Protein AF-A0A117RBG6-F1 (afdb_monomer_lite)

Secondary structure (DSSP, 8-state):
--HHHHHHHHHHHHHHHIIIIIHHHHHHHHHHHHHHHHHHH---B---TT--TT------HHHHHHHHHHHHHHHHHHHHHHHHH--S--GGGT-S--TT---TT----GGGHHHHHHHHHS---EEEETTEEEEHHHHHHHHHHHHHHHHHHHHHHHHHHHHT--S---BPPPPPP-------TTTHHHHHHHHHHHHHHHHHHT-----------------------------

Organism: NCBI:txid285568

Radius of gyration: 40.67 Å; chains: 1; bounding box: 58×67×131 Å

pLDDT: mean 77.17, std 16.49, range [37.75, 98.06]

Sequence (235 aa):
MREHRLGSLSASDEFHTIHILIIPAHIVALLAAHLILVFRHRHTQYPGPGRTERNVVGIPLKARAVKSAGLCCLVTGALLALAAAAHINPVWLYGPYHPGQVSAGSQPDWYMGVADGLLRVMPGREITLWGHTLALDNLIPLTAGVGLFLALGVCPFIEAWVTDDDRDHRLLDPAPEPSIRGERPDHQADRAGVQGDRQRTQKLIRRPRTAGPAFRQRPRSLGRVRRSGIGRQAR

Structure (mmCIF, N/CA/C/O backbone):
data_AF-A0A117RBG6-F1
#
_entry.id   AF-A0A117RBG6-F1
#
loop_
_atom_site.group_PDB
_atom_site.id
_atom_site.type_symbol
_atom_site.label_atom_id
_atom_site.label_alt_id
_atom_site.label_comp_id
_atom_site.label_asym_id
_atom_site.label_entity_id
_atom_site.label_seq_id
_atom_site.pdbx_PDB_ins_code
_atom_site.Cartn_x
_atom_site.Cartn_y
_atom_site.Cartn_z
_atom_site.occupancy
_atom_site.B_iso_or_equiv
_atom_site.auth_seq_id
_atom_site.auth_comp_id
_atom_site.auth_asym_id
_atom_site.auth_atom_id
_atom_site.pdbx_PDB_model_num
ATOM 1 N N . MET A 1 1 ? 12.372 16.313 -37.738 1.00 54.62 1 MET A N 1
ATOM 2 C CA . MET A 1 1 ? 13.113 16.262 -36.450 1.00 54.62 1 MET A CA 1
ATOM 3 C C . MET A 1 1 ? 12.471 17.065 -35.299 1.00 54.62 1 MET A C 1
ATOM 5 O O . MET A 1 1 ? 12.849 16.820 -34.162 1.00 54.62 1 MET A O 1
ATOM 9 N N . ARG A 1 2 ? 11.524 17.999 -35.536 1.00 55.53 2 ARG A N 1
ATOM 10 C CA . ARG A 1 2 ? 10.807 18.739 -34.466 1.00 55.53 2 ARG A CA 1
ATOM 11 C C . ARG A 1 2 ? 9.589 17.990 -33.899 1.00 55.53 2 ARG A C 1
ATOM 13 O O . ARG A 1 2 ? 9.453 17.935 -32.686 1.00 55.53 2 ARG A O 1
ATOM 20 N N . GLU A 1 3 ? 8.804 17.327 -34.748 1.00 54.88 3 GLU A N 1
ATOM 21 C CA . GLU A 1 3 ? 7.631 16.508 -34.366 1.00 54.88 3 GLU A CA 1
ATOM 22 C C . GLU A 1 3 ? 7.956 15.454 -33.287 1.00 54.88 3 GLU A C 1
ATOM 24 O O . GLU A 1 3 ? 7.290 15.356 -32.263 1.00 54.88 3 GLU A O 1
ATOM 29 N N . HIS A 1 4 ? 9.065 14.727 -33.463 1.00 56.84 4 HIS A N 1
ATOM 30 C CA . HIS A 1 4 ? 9.503 13.669 -32.544 1.00 56.84 4 HIS A CA 1
ATOM 31 C C . HIS A 1 4 ? 9.892 14.188 -31.148 1.00 56.84 4 HIS A C 1
ATOM 33 O O . HIS A 1 4 ? 9.857 13.437 -30.178 1.00 56.84 4 HIS A O 1
ATOM 39 N N . ARG A 1 5 ? 10.273 15.471 -31.050 1.00 58.59 5 ARG A N 1
ATOM 40 C CA . ARG A 1 5 ? 10.622 16.141 -29.790 1.00 58.59 5 ARG A CA 1
ATOM 41 C C . ARG A 1 5 ? 9.377 16.700 -29.091 1.00 58.59 5 ARG A C 1
ATOM 43 O O . ARG A 1 5 ? 9.355 16.767 -27.873 1.00 58.59 5 ARG A O 1
ATOM 50 N N . LEU A 1 6 ? 8.344 17.073 -29.849 1.00 58.09 6 LEU A N 1
ATOM 51 C CA . LEU A 1 6 ? 7.057 17.523 -29.307 1.00 58.09 6 LEU A CA 1
ATOM 52 C C . LEU A 1 6 ? 6.271 16.353 -28.693 1.00 58.09 6 LEU A C 1
ATOM 54 O O . LEU A 1 6 ? 5.740 16.491 -27.596 1.00 58.09 6 LEU A O 1
ATOM 58 N N . GLY A 1 7 ? 6.286 15.180 -29.337 1.00 61.03 7 GLY A N 1
ATOM 59 C CA . GLY A 1 7 ? 5.653 13.970 -28.795 1.00 61.03 7 GLY A CA 1
ATOM 60 C C . GLY A 1 7 ? 6.291 13.464 -27.493 1.00 61.03 7 GLY A C 1
ATOM 61 O O . GLY A 1 7 ? 5.578 13.059 -26.580 1.00 61.03 7 GLY A O 1
ATOM 62 N N . SER A 1 8 ? 7.623 13.536 -27.361 1.00 60.53 8 SER A N 1
ATOM 63 C CA . SER A 1 8 ? 8.306 13.122 -26.124 1.00 60.53 8 SER A CA 1
ATOM 64 C C . SER A 1 8 ? 8.048 14.061 -24.944 1.00 60.53 8 SER A C 1
ATOM 66 O O . SER A 1 8 ? 8.038 13.604 -23.807 1.00 60.53 8 SER A O 1
ATOM 68 N N . LEU A 1 9 ? 7.856 15.358 -25.210 1.00 61.78 9 LEU A N 1
ATOM 69 C CA . LEU A 1 9 ? 7.560 16.351 -24.175 1.00 61.78 9 LEU A CA 1
ATOM 70 C C . LEU A 1 9 ? 6.117 16.204 -23.665 1.00 61.78 9 LEU A C 1
ATOM 72 O O . LEU A 1 9 ? 5.909 16.192 -22.457 1.00 61.78 9 LEU A O 1
ATOM 76 N N . SER A 1 10 ? 5.147 15.960 -24.561 1.00 69.50 10 SER A N 1
ATOM 77 C CA . SER A 1 10 ? 3.752 15.679 -24.165 1.00 69.50 10 SER A CA 1
ATOM 78 C C . SER A 1 10 ? 3.661 14.478 -23.227 1.00 69.50 10 SER A C 1
ATOM 80 O O . SER A 1 10 ? 3.037 14.563 -22.176 1.00 69.50 10 SER A O 1
ATOM 82 N N . ALA A 1 11 ? 4.358 13.382 -23.550 1.00 70.69 11 ALA A N 1
ATOM 83 C CA . ALA A 1 11 ? 4.325 12.176 -22.730 1.00 70.69 11 ALA A CA 1
ATOM 84 C C . ALA A 1 11 ? 4.862 12.423 -21.307 1.00 70.69 11 ALA A C 1
ATOM 86 O O . ALA A 1 11 ? 4.231 12.019 -20.332 1.00 70.69 11 ALA A O 1
ATOM 87 N N . SER A 1 12 ? 6.000 13.112 -21.151 1.00 72.62 12 SER A N 1
ATOM 88 C CA . SER A 1 12 ? 6.537 13.423 -19.817 1.00 72.62 12 SER A CA 1
ATOM 89 C C . SER A 1 12 ? 5.636 14.363 -19.018 1.00 72.62 12 SER A C 1
ATOM 91 O O . SER A 1 12 ? 5.515 14.200 -17.800 1.00 72.62 12 SER A O 1
ATOM 93 N N . ASP A 1 13 ? 4.998 15.317 -19.691 1.00 82.12 13 ASP A N 1
ATOM 94 C CA . ASP A 1 13 ? 4.116 16.306 -19.068 1.00 82.12 13 ASP A CA 1
ATOM 95 C C . ASP A 1 13 ? 2.787 15.669 -18.629 1.00 82.12 13 ASP A C 1
ATOM 97 O O . ASP A 1 13 ? 2.257 15.978 -17.555 1.00 82.12 13 ASP A O 1
ATOM 101 N N . GLU A 1 14 ? 2.287 14.701 -19.400 1.00 85.00 14 GLU A N 1
ATOM 102 C CA . GLU A 1 14 ? 1.142 13.865 -19.040 1.00 85.00 14 GLU A CA 1
ATOM 103 C C . GLU A 1 14 ? 1.435 13.040 -17.782 1.00 85.00 14 GLU A C 1
ATOM 105 O O . GLU A 1 14 ? 0.650 13.075 -16.832 1.00 85.00 14 GLU A O 1
ATOM 110 N N . PHE A 1 15 ? 2.589 12.364 -17.714 1.00 87.31 15 PHE A N 1
ATOM 111 C CA . PHE A 1 15 ? 2.984 11.607 -16.519 1.00 87.31 15 PHE A CA 1
ATOM 112 C C . PHE A 1 15 ? 3.127 12.497 -15.283 1.00 87.31 15 PHE A C 1
ATOM 114 O O . PHE A 1 15 ? 2.656 12.119 -14.209 1.00 87.31 15 PHE A O 1
ATOM 121 N N . HIS A 1 16 ? 3.722 13.686 -15.418 1.00 89.38 16 HIS A N 1
ATOM 122 C CA . HIS A 1 16 ? 3.817 14.641 -14.311 1.00 89.38 16 HIS A CA 1
ATOM 123 C C . HIS A 1 16 ? 2.436 15.080 -13.829 1.00 89.38 16 HIS A C 1
ATOM 125 O O . HIS A 1 16 ? 2.172 15.079 -12.626 1.00 89.38 16 HIS A O 1
ATOM 131 N N . THR A 1 17 ? 1.532 15.401 -14.756 1.00 92.31 17 THR A N 1
ATOM 132 C CA . THR A 1 17 ? 0.160 15.803 -14.426 1.00 92.31 17 THR A CA 1
ATOM 133 C C . THR A 1 17 ? -0.583 14.675 -13.712 1.00 92.31 17 THR A C 1
ATOM 135 O O . THR A 1 17 ? -1.192 14.884 -12.660 1.00 92.31 17 THR A O 1
ATOM 138 N N . ILE A 1 18 ? -0.494 13.456 -14.242 1.00 95.19 18 ILE A N 1
ATOM 139 C CA . ILE A 1 18 ? -1.143 12.285 -13.656 1.00 95.19 18 ILE A CA 1
ATOM 140 C C . ILE A 1 18 ? -0.578 11.989 -12.261 1.00 95.19 18 ILE A C 1
ATOM 142 O O . ILE A 1 18 ? -1.350 11.765 -11.333 1.00 95.19 18 ILE A O 1
ATOM 146 N N . HIS A 1 19 ? 0.743 12.018 -12.079 1.00 90.75 19 HIS A N 1
ATOM 147 C CA . HIS A 1 19 ? 1.385 11.624 -10.825 1.00 90.75 19 HIS A CA 1
ATOM 148 C C . HIS A 1 19 ? 1.315 12.684 -9.721 1.00 90.75 19 HIS A C 1
ATOM 150 O O . HIS A 1 19 ? 1.238 12.325 -8.552 1.00 90.75 19 HIS A O 1
ATOM 156 N N . ILE A 1 20 ? 1.343 13.975 -10.058 1.00 94.19 20 ILE A N 1
ATOM 157 C CA . ILE A 1 20 ? 1.320 15.058 -9.062 1.00 94.19 20 ILE A CA 1
ATOM 158 C C . ILE A 1 20 ? -0.116 15.459 -8.721 1.00 94.19 20 ILE A C 1
ATOM 160 O O . ILE A 1 20 ? -0.420 15.732 -7.560 1.00 94.19 20 ILE A O 1
ATOM 164 N N . LEU A 1 21 ? -1.005 15.500 -9.719 1.00 93.88 21 LEU A N 1
ATOM 165 C CA . LEU A 1 21 ? -2.364 16.003 -9.538 1.00 93.88 21 LEU A CA 1
ATOM 166 C C . LEU A 1 21 ? -3.380 14.867 -9.451 1.00 93.88 21 LEU A C 1
ATOM 168 O O . LEU A 1 21 ? -4.067 14.736 -8.441 1.00 93.88 21 LEU A O 1
ATOM 172 N N . ILE A 1 22 ? -3.482 14.044 -10.495 1.00 95.62 22 ILE A N 1
ATOM 173 C CA . ILE A 1 22 ? -4.614 13.122 -10.644 1.00 95.62 22 ILE A CA 1
ATOM 174 C C . ILE A 1 22 ? -4.548 11.985 -9.622 1.00 95.62 22 ILE A C 1
ATOM 176 O O . ILE A 1 22 ? -5.481 11.825 -8.835 1.00 95.62 22 ILE A O 1
ATOM 180 N N . ILE A 1 23 ? -3.461 11.212 -9.595 1.00 95.12 23 ILE A N 1
ATOM 181 C CA . ILE A 1 23 ? -3.302 10.063 -8.695 1.00 95.12 23 ILE A CA 1
ATOM 182 C C . ILE A 1 23 ? -3.387 10.506 -7.224 1.00 95.12 23 ILE A C 1
ATOM 184 O O . ILE A 1 23 ? -4.200 9.933 -6.493 1.00 95.12 23 ILE A O 1
ATOM 188 N N . PRO A 1 24 ? -2.659 11.545 -6.763 1.00 96.06 24 PRO A N 1
ATOM 189 C CA . PRO A 1 24 ? -2.739 11.973 -5.369 1.00 96.06 24 PRO A CA 1
ATOM 190 C C . PRO A 1 24 ? -4.124 12.498 -4.993 1.00 96.06 24 PRO A C 1
ATOM 192 O O . PRO A 1 24 ? -4.610 12.182 -3.908 1.00 96.06 24 PRO A O 1
ATOM 195 N N . ALA A 1 25 ? -4.805 13.225 -5.888 1.00 96.25 25 ALA A N 1
ATOM 196 C CA . ALA A 1 25 ? -6.172 13.675 -5.635 1.00 96.25 25 ALA A CA 1
ATOM 197 C C . ALA A 1 25 ? -7.140 12.496 -5.445 1.00 96.25 25 ALA A C 1
ATOM 199 O O . ALA A 1 25 ? -7.953 12.516 -4.519 1.00 96.25 25 ALA A O 1
ATOM 200 N N . HIS A 1 26 ? -7.022 11.441 -6.258 1.00 97.44 26 HIS A N 1
ATOM 201 C CA . HIS A 1 26 ? -7.839 10.234 -6.105 1.00 97.44 26 HIS A CA 1
ATOM 202 C C . HIS A 1 26 ? -7.535 9.502 -4.795 1.00 97.44 26 HIS A C 1
ATOM 204 O O . HIS A 1 26 ? -8.463 9.088 -4.102 1.00 97.44 26 HIS A O 1
ATOM 210 N N . ILE A 1 27 ? -6.259 9.388 -4.412 1.00 97.12 27 ILE A N 1
ATOM 211 C CA . ILE A 1 27 ? -5.865 8.779 -3.134 1.00 97.12 27 ILE A CA 1
ATOM 212 C C . ILE A 1 27 ? -6.464 9.560 -1.962 1.00 97.12 27 ILE A C 1
ATOM 214 O O . ILE A 1 27 ? -7.032 8.951 -1.059 1.00 97.12 27 ILE A O 1
ATOM 218 N N . VAL A 1 28 ? -6.398 10.895 -1.977 1.00 97.56 28 VAL A N 1
ATOM 219 C CA . VAL A 1 28 ? -6.989 11.737 -0.922 1.00 97.56 28 VAL A CA 1
ATOM 220 C C . VAL A 1 28 ? -8.512 11.593 -0.881 1.00 97.56 28 VAL A C 1
ATOM 222 O O . VAL A 1 28 ? -9.077 11.468 0.206 1.00 97.56 28 VAL A O 1
ATOM 225 N N . ALA A 1 29 ? -9.183 11.557 -2.036 1.00 96.62 29 ALA A N 1
ATOM 226 C CA . ALA A 1 29 ? -10.631 11.365 -2.113 1.00 96.62 29 ALA A CA 1
ATOM 227 C C . ALA A 1 29 ? -11.060 9.998 -1.549 1.00 96.62 29 ALA A C 1
ATOM 229 O O . ALA A 1 29 ? -11.969 9.924 -0.717 1.00 96.62 29 ALA A O 1
ATOM 230 N N . LEU A 1 30 ? -10.369 8.924 -1.941 1.00 97.19 30 LEU A N 1
ATOM 231 C CA . LEU A 1 30 ? -10.612 7.575 -1.427 1.00 97.19 30 LEU A CA 1
ATOM 232 C C . LEU A 1 30 ? -10.279 7.466 0.063 1.00 97.19 30 LEU A C 1
ATOM 234 O O . LEU A 1 30 ? -11.029 6.841 0.809 1.00 97.19 30 LEU A O 1
ATOM 238 N N . LEU A 1 31 ? -9.206 8.114 0.525 1.00 96.81 31 LEU A N 1
ATOM 239 C CA . LEU A 1 31 ? -8.847 8.165 1.940 1.00 96.81 31 LEU A CA 1
ATOM 240 C C . LEU A 1 31 ? -9.925 8.883 2.760 1.00 96.81 31 LEU A C 1
ATOM 242 O O . LEU A 1 31 ? -10.306 8.398 3.822 1.00 96.81 31 LEU A O 1
ATOM 246 N N . ALA A 1 32 ? -10.458 10.002 2.268 1.00 96.62 32 ALA A N 1
ATOM 247 C CA . ALA A 1 32 ? -11.556 10.708 2.921 1.00 96.62 32 ALA A CA 1
ATOM 248 C C . ALA A 1 32 ? -12.818 9.834 3.000 1.00 96.62 32 ALA A C 1
ATOM 250 O O . ALA A 1 32 ? -13.395 9.690 4.080 1.00 96.62 32 ALA A O 1
ATOM 251 N N . ALA A 1 33 ? -13.207 9.193 1.892 1.00 96.50 33 ALA A N 1
ATOM 252 C CA . ALA A 1 33 ? -14.331 8.257 1.861 1.00 96.50 33 ALA A CA 1
ATOM 253 C C . ALA A 1 33 ? -14.129 7.087 2.843 1.00 96.50 33 ALA A C 1
ATOM 255 O O . ALA A 1 33 ? -15.033 6.750 3.610 1.00 96.50 33 ALA A O 1
ATOM 256 N N . HIS A 1 34 ? -12.922 6.520 2.885 1.00 94.25 34 HIS A N 1
ATOM 257 C CA . HIS A 1 34 ? -12.552 5.459 3.815 1.00 94.25 34 HIS A CA 1
ATOM 258 C C . HIS A 1 34 ? -12.644 5.913 5.279 1.00 94.25 34 HIS A C 1
ATOM 260 O O . HIS A 1 34 ? -13.225 5.213 6.107 1.00 94.25 34 HIS A O 1
ATOM 266 N N . LEU A 1 35 ? -12.136 7.103 5.616 1.00 93.31 35 LEU A N 1
ATOM 267 C CA . LEU A 1 35 ? -12.224 7.645 6.974 1.00 93.31 35 LEU A CA 1
ATOM 268 C C . LEU A 1 35 ? -13.680 7.871 7.396 1.00 93.31 35 LEU A C 1
ATOM 270 O O . LEU A 1 35 ? -14.046 7.499 8.511 1.00 93.31 35 LEU A O 1
ATOM 274 N N . ILE A 1 36 ? -14.527 8.410 6.511 1.00 94.75 36 ILE A N 1
ATOM 275 C CA . ILE A 1 36 ? -15.970 8.561 6.765 1.00 94.75 36 ILE A CA 1
ATOM 276 C C . ILE A 1 36 ? -16.600 7.197 7.072 1.00 94.75 36 ILE A C 1
ATOM 278 O O . ILE A 1 36 ? -17.344 7.071 8.049 1.00 94.75 36 ILE A O 1
ATOM 282 N N . LEU A 1 37 ? -16.261 6.166 6.292 1.00 92.00 37 LEU A N 1
ATOM 283 C CA . LEU A 1 37 ? -16.750 4.807 6.510 1.00 92.00 37 LEU A CA 1
ATOM 284 C C . LEU A 1 37 ? -16.321 4.271 7.884 1.00 92.00 37 LEU A C 1
ATOM 286 O O . LEU A 1 37 ? -17.156 3.788 8.644 1.00 92.00 37 LEU A O 1
ATOM 290 N N . VAL A 1 38 ? -15.051 4.432 8.253 1.00 89.25 38 VAL A N 1
ATOM 291 C CA . VAL A 1 38 ? -14.521 4.004 9.558 1.00 89.25 38 VAL A CA 1
ATOM 292 C C . VAL A 1 38 ? -15.201 4.738 10.720 1.00 89.25 38 VAL A C 1
ATOM 294 O O . VAL A 1 38 ? -15.539 4.121 11.734 1.00 89.25 38 VAL A O 1
ATOM 297 N N . PHE A 1 39 ? -15.452 6.043 10.587 1.00 86.81 39 PHE A N 1
ATOM 298 C CA . PHE A 1 39 ? -16.175 6.807 11.607 1.00 86.81 39 PHE A CA 1
ATOM 299 C C . PHE A 1 39 ? -17.627 6.342 11.758 1.00 86.81 39 PHE A C 1
ATOM 301 O O . PHE A 1 39 ? -18.125 6.274 12.886 1.00 86.81 39 PHE A O 1
ATOM 308 N N . ARG A 1 40 ? -18.288 5.984 10.649 1.00 88.50 40 ARG A N 1
ATOM 309 C CA . ARG A 1 40 ? -19.683 5.524 10.639 1.00 88.50 40 ARG A CA 1
ATOM 310 C C . ARG A 1 40 ? -19.839 4.098 11.169 1.00 88.50 40 ARG A C 1
ATOM 312 O O . ARG A 1 40 ? -20.743 3.847 11.959 1.00 88.50 40 ARG A O 1
ATOM 319 N N . HIS A 1 41 ? -18.959 3.184 10.761 1.00 85.31 41 HIS A N 1
ATOM 320 C CA . HIS A 1 41 ? -19.038 1.757 11.097 1.00 85.31 41 HIS A CA 1
ATOM 321 C C . HIS A 1 41 ? -18.331 1.386 12.409 1.00 85.31 41 HIS A C 1
ATOM 323 O O . HIS A 1 41 ? -18.534 0.284 12.912 1.00 85.31 41 HIS A O 1
ATOM 329 N N . ARG A 1 42 ? -17.600 2.335 13.022 1.00 81.12 42 ARG A N 1
ATOM 330 C CA . ARG A 1 42 ? -16.751 2.138 14.212 1.00 81.12 42 ARG A CA 1
ATOM 331 C C . ARG A 1 42 ? -15.669 1.072 13.951 1.00 81.12 42 ARG A C 1
ATOM 333 O O . ARG A 1 42 ? -15.699 0.342 12.969 1.00 81.12 42 ARG A O 1
ATOM 340 N N . HIS A 1 43 ? -14.647 1.016 14.801 1.00 82.31 43 HIS A N 1
ATOM 341 C CA . HIS A 1 43 ? -13.586 0.018 14.635 1.00 82.31 43 HIS A CA 1
ATOM 342 C C . HIS A 1 43 ? -14.043 -1.356 15.128 1.00 82.31 43 HIS A C 1
ATOM 344 O O . HIS A 1 43 ? -14.666 -1.448 16.188 1.00 82.31 43 HIS A O 1
ATOM 350 N N . THR A 1 44 ? -13.663 -2.403 14.398 1.00 86.69 44 THR A N 1
ATOM 351 C CA . THR A 1 44 ? -13.740 -3.785 14.874 1.00 86.69 44 THR A CA 1
ATOM 352 C C . THR A 1 44 ? -12.764 -4.000 16.034 1.00 86.69 44 THR A C 1
ATOM 354 O O . THR A 1 44 ? -11.738 -3.319 16.145 1.00 86.69 44 THR A O 1
ATOM 357 N N . GLN A 1 45 ? -13.099 -4.909 16.950 1.00 86.44 45 GLN A N 1
ATOM 358 C CA . GLN A 1 45 ? -12.287 -5.185 18.142 1.00 86.44 45 GLN A CA 1
ATOM 359 C C . GLN A 1 45 ? -12.153 -6.690 18.383 1.00 86.44 45 GLN A C 1
ATOM 361 O O . GLN A 1 45 ? -13.076 -7.448 18.112 1.00 86.44 45 GLN A O 1
ATOM 366 N N . TYR A 1 46 ? -11.018 -7.127 18.924 1.00 85.25 46 TYR A N 1
ATOM 367 C CA . TYR A 1 46 ? -10.857 -8.522 19.335 1.00 85.25 46 TYR A CA 1
ATOM 368 C C . TYR A 1 46 ? -11.770 -8.856 20.525 1.00 85.25 46 TYR A C 1
ATOM 370 O O . TYR A 1 46 ? -12.005 -7.980 21.373 1.00 85.25 46 TYR A O 1
ATOM 378 N N . PRO A 1 47 ? -12.264 -10.103 20.629 1.00 85.31 47 PRO A N 1
ATOM 379 C CA . PRO A 1 47 ? -13.053 -10.546 21.766 1.00 85.31 47 PRO A CA 1
ATOM 380 C C . PRO A 1 47 ? -12.246 -10.397 23.057 1.00 85.31 47 PRO A C 1
ATOM 382 O O . PRO A 1 47 ? -11.032 -10.590 23.104 1.00 85.31 47 PRO A O 1
ATOM 385 N N . GLY A 1 48 ? -12.921 -9.994 24.127 1.00 84.12 48 GLY A N 1
ATOM 386 C CA . GLY A 1 48 ? -12.291 -9.814 25.427 1.00 84.12 48 GLY A CA 1
ATOM 387 C C . GLY A 1 48 ? -13.285 -9.383 26.501 1.00 84.12 48 GLY A C 1
ATOM 388 O O . GLY A 1 48 ? -14.446 -9.105 26.193 1.00 84.12 48 GLY A O 1
ATOM 389 N N . PRO A 1 49 ? -12.852 -9.305 27.770 1.00 80.56 49 PRO A N 1
ATOM 390 C CA . PRO A 1 49 ? -13.738 -8.968 28.880 1.00 80.56 49 PRO A CA 1
ATOM 391 C C . PRO A 1 49 ? -14.463 -7.632 28.648 1.00 80.56 49 PRO A C 1
ATOM 393 O O . PRO A 1 49 ? -13.827 -6.606 28.408 1.00 80.56 49 PRO A O 1
ATOM 396 N N . GLY A 1 50 ? -15.799 -7.647 28.693 1.00 80.81 50 GLY A N 1
ATOM 397 C CA . GLY A 1 50 ? -16.640 -6.457 28.493 1.00 80.81 50 GLY A CA 1
ATOM 398 C C . GLY A 1 50 ? -16.793 -5.980 27.039 1.00 80.81 50 GLY A C 1
ATOM 399 O O . GLY A 1 50 ? -17.438 -4.955 26.807 1.00 80.81 50 GLY A O 1
ATOM 400 N N . ARG A 1 51 ? -16.233 -6.704 26.060 1.00 85.50 51 ARG A N 1
ATOM 401 C CA . ARG A 1 51 ? -16.390 -6.428 24.624 1.00 85.50 51 ARG A CA 1
ATOM 402 C C . ARG A 1 51 ? -17.528 -7.264 24.049 1.00 85.50 51 ARG A C 1
ATOM 404 O O . ARG A 1 51 ? -17.541 -8.479 24.197 1.00 85.50 51 ARG A O 1
ATOM 411 N N . THR A 1 52 ? -18.483 -6.606 23.401 1.00 84.06 52 THR A N 1
ATOM 412 C CA . THR A 1 52 ? -19.642 -7.234 22.749 1.00 84.06 52 THR A CA 1
ATOM 413 C C . THR A 1 52 ? -19.840 -6.629 21.361 1.00 84.06 52 THR A C 1
ATOM 415 O O . THR A 1 52 ? -19.314 -5.553 21.082 1.00 84.06 52 THR A O 1
ATOM 418 N N . GLU A 1 53 ? -20.659 -7.257 20.515 1.00 82.00 53 GLU A N 1
ATOM 419 C CA . GLU A 1 53 ? -20.988 -6.776 19.155 1.00 82.00 53 GLU A CA 1
ATOM 420 C C . GLU A 1 53 ? -21.642 -5.383 19.107 1.00 82.00 53 GLU A C 1
ATOM 422 O O . GLU A 1 53 ? -21.744 -4.736 18.061 1.00 82.00 53 GLU A O 1
ATOM 427 N N . ARG A 1 54 ? -22.146 -4.904 20.247 1.00 81.75 54 ARG A N 1
ATOM 428 C CA . ARG A 1 54 ? -22.879 -3.635 20.354 1.00 81.75 54 ARG A CA 1
ATOM 429 C C . ARG A 1 54 ? -22.072 -2.528 21.025 1.00 81.75 54 ARG A C 1
ATOM 431 O O . ARG A 1 54 ? -22.560 -1.405 21.113 1.00 81.75 54 ARG A O 1
ATOM 438 N N . ASN A 1 55 ? -20.867 -2.823 21.506 1.00 83.75 55 ASN A N 1
ATOM 439 C CA . ASN A 1 55 ? -20.058 -1.882 22.269 1.00 83.75 55 ASN A CA 1
ATOM 440 C C . ASN A 1 55 ? -18.634 -1.808 21.723 1.00 83.75 55 ASN A C 1
ATOM 442 O O . ASN A 1 55 ? -18.079 -2.814 21.310 1.00 83.75 55 ASN A O 1
ATOM 446 N N . VAL A 1 56 ? -18.010 -0.636 21.802 1.00 80.69 56 VAL A N 1
ATOM 447 C CA . VAL A 1 56 ? -16.594 -0.453 21.470 1.00 80.69 56 VAL A CA 1
ATOM 448 C C . VAL A 1 56 ? -15.870 0.002 22.725 1.00 80.69 56 VAL A C 1
ATOM 450 O O . VAL A 1 56 ? -16.058 1.128 23.185 1.00 80.69 56 VAL A O 1
ATOM 453 N N . VAL A 1 57 ? -15.035 -0.878 23.278 1.00 82.88 57 VAL A N 1
ATOM 454 C CA . VAL A 1 57 ? -14.256 -0.588 24.487 1.00 82.88 57 VAL A CA 1
ATOM 455 C C . VAL A 1 57 ? -12.867 -0.118 24.079 1.00 82.88 57 VAL A C 1
ATOM 457 O O . VAL A 1 57 ? -12.073 -0.891 23.537 1.00 82.88 57 VAL A O 1
ATOM 460 N N . GLY A 1 58 ? -12.548 1.143 24.367 1.00 82.06 58 GLY A N 1
ATOM 461 C CA . GLY A 1 58 ? -11.277 1.741 23.975 1.00 82.06 58 GLY A CA 1
ATOM 462 C C . GLY A 1 58 ? -10.828 2.894 24.862 1.00 82.06 58 GLY A C 1
ATOM 463 O O . GLY A 1 58 ? -11.542 3.361 25.746 1.00 82.06 58 GLY A O 1
ATOM 464 N N . ILE A 1 59 ? -9.605 3.347 24.599 1.00 85.06 59 ILE A N 1
ATOM 465 C CA . ILE A 1 59 ? -9.009 4.520 25.242 1.00 85.06 59 ILE A CA 1
ATOM 466 C C . ILE A 1 59 ? -9.678 5.817 24.756 1.00 85.06 59 ILE A C 1
ATOM 468 O O . ILE A 1 59 ? -10.108 5.889 23.600 1.00 85.06 59 ILE A O 1
ATOM 472 N N . PRO A 1 60 ? -9.741 6.867 25.598 1.00 88.00 60 PRO A N 1
ATOM 473 C CA . PRO A 1 60 ? -10.304 8.149 25.195 1.00 88.00 60 PRO A CA 1
ATOM 474 C C . PRO A 1 60 ? -9.515 8.756 24.029 1.00 88.00 60 PRO A C 1
ATOM 476 O O . PRO A 1 60 ? -8.296 8.587 23.924 1.00 88.00 60 PRO A O 1
ATOM 479 N N . LEU A 1 61 ? -10.204 9.524 23.178 1.00 87.12 61 LEU A N 1
ATOM 480 C CA . LEU A 1 61 ? -9.638 10.081 21.943 1.00 87.12 61 LEU A CA 1
ATOM 481 C C . LEU A 1 61 ? -8.343 10.876 22.180 1.00 87.12 61 LEU A C 1
ATOM 483 O O . LEU A 1 61 ? -7.396 10.736 21.414 1.00 87.12 61 LEU A O 1
ATOM 487 N N . LYS A 1 62 ? -8.270 11.652 23.270 1.00 91.81 62 LYS A N 1
ATOM 488 C CA . LYS A 1 62 ? -7.078 12.441 23.630 1.00 91.81 62 LYS A CA 1
ATOM 489 C C . LYS A 1 62 ? -5.844 11.560 23.854 1.00 91.81 62 LYS A C 1
ATOM 491 O O . LYS A 1 62 ? -4.781 11.845 23.314 1.00 91.81 62 LYS A O 1
ATOM 496 N N . ALA A 1 63 ? -5.993 10.460 24.594 1.00 92.00 63 ALA A N 1
ATOM 497 C CA . ALA A 1 63 ? -4.897 9.520 24.832 1.00 92.00 63 ALA A CA 1
ATOM 498 C C . ALA A 1 63 ? -4.492 8.790 23.541 1.00 92.00 63 ALA A C 1
ATOM 500 O O . ALA A 1 63 ? -3.304 8.591 23.286 1.00 92.00 63 ALA A O 1
ATOM 501 N N . ARG A 1 64 ? -5.472 8.441 22.692 1.00 89.12 64 ARG A N 1
ATOM 502 C CA . ARG A 1 64 ? -5.213 7.853 21.369 1.00 89.12 64 ARG A CA 1
ATOM 503 C C . ARG A 1 64 ? -4.414 8.806 20.478 1.00 89.12 64 ARG A C 1
ATOM 505 O O . ARG A 1 64 ? -3.446 8.368 19.870 1.00 89.12 64 ARG A O 1
ATOM 512 N N . ALA A 1 65 ? -4.773 10.089 20.450 1.00 92.38 65 ALA A N 1
ATOM 513 C CA . ALA A 1 65 ? -4.088 11.102 19.652 1.00 92.38 65 ALA A CA 1
ATOM 514 C C . ALA A 1 65 ? -2.615 11.258 20.057 1.00 92.38 65 ALA A C 1
ATOM 516 O O . ALA A 1 65 ? -1.746 11.231 19.191 1.00 92.38 65 ALA A O 1
ATOM 517 N N . VAL A 1 66 ? -2.319 11.329 21.361 1.00 95.62 66 VAL A N 1
ATOM 518 C CA . VAL A 1 66 ? -0.933 11.410 21.858 1.00 95.62 66 VAL A CA 1
ATOM 519 C C . VAL A 1 66 ? -0.133 10.165 21.474 1.00 95.62 66 VAL A C 1
ATOM 521 O O . VAL A 1 66 ? 0.992 10.283 20.994 1.00 95.62 66 VAL A O 1
ATOM 524 N N . LYS A 1 67 ? -0.715 8.967 21.619 1.00 94.44 67 LYS A N 1
ATOM 525 C CA . LYS A 1 67 ? -0.048 7.716 21.227 1.00 94.44 67 LYS A CA 1
ATOM 526 C C . LYS A 1 67 ? 0.236 7.664 19.722 1.00 94.44 67 LYS A C 1
ATOM 528 O O . LYS A 1 67 ? 1.332 7.279 19.324 1.00 94.44 67 LYS A O 1
ATOM 533 N N . SER A 1 68 ? -0.728 8.064 18.893 1.00 94.00 68 SER A N 1
ATOM 534 C CA . SER A 1 68 ? -0.563 8.133 17.438 1.00 94.00 68 SER A CA 1
ATOM 535 C C . SER A 1 68 ? 0.485 9.168 17.023 1.00 94.00 68 SER A C 1
ATOM 537 O O . SER A 1 68 ? 1.309 8.870 16.165 1.00 94.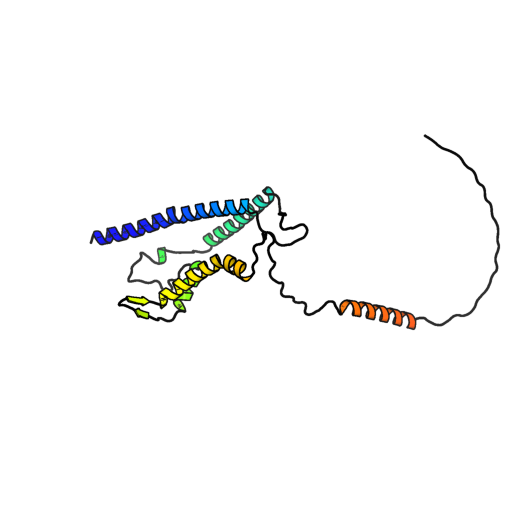00 68 SER A O 1
ATOM 539 N N . ALA A 1 69 ? 0.506 10.343 17.658 1.00 96.19 69 ALA A N 1
ATOM 540 C CA . ALA A 1 69 ? 1.519 11.366 17.410 1.00 96.19 69 ALA A CA 1
ATOM 541 C C . ALA A 1 69 ? 2.922 10.882 17.809 1.00 96.19 69 ALA A C 1
ATOM 543 O O . ALA A 1 69 ? 3.859 11.021 17.031 1.00 96.19 69 ALA A O 1
ATOM 544 N N . GLY A 1 70 ? 3.058 10.238 18.974 1.00 96.88 70 GLY A N 1
ATOM 545 C CA . GLY A 1 70 ? 4.323 9.642 19.409 1.00 96.88 70 GLY A CA 1
ATOM 546 C C . GLY A 1 70 ? 4.840 8.582 18.432 1.00 96.88 70 GLY A C 1
ATOM 547 O O . GLY A 1 70 ? 6.009 8.613 18.059 1.00 96.88 70 GLY A O 1
ATOM 548 N N . LEU A 1 71 ? 3.963 7.692 17.952 1.00 96.94 71 LEU A N 1
ATOM 549 C CA . LEU A 1 71 ? 4.324 6.709 16.927 1.00 96.94 71 LEU A CA 1
ATOM 550 C C . LEU A 1 71 ? 4.736 7.381 15.607 1.00 96.94 71 LEU A C 1
ATOM 552 O O . LEU A 1 71 ? 5.736 6.982 15.018 1.00 96.94 71 LEU A O 1
ATOM 556 N N . CYS A 1 72 ? 4.010 8.413 15.167 1.00 97.38 72 CYS A N 1
ATOM 557 C CA . CYS A 1 72 ? 4.354 9.187 13.972 1.00 97.38 72 CYS A CA 1
ATOM 558 C C . CYS A 1 72 ? 5.761 9.794 14.078 1.00 97.38 72 CYS A C 1
ATOM 560 O O . CYS A 1 72 ? 6.559 9.652 13.153 1.00 97.38 72 CYS A O 1
ATOM 562 N N . CYS A 1 73 ? 6.101 10.393 15.224 1.00 97.62 73 CYS A N 1
ATOM 563 C CA . CYS A 1 73 ? 7.434 10.942 15.467 1.00 97.62 73 CYS A CA 1
ATOM 564 C C . CYS A 1 73 ? 8.520 9.859 15.453 1.00 97.62 73 CYS A C 1
ATOM 566 O O . CYS A 1 73 ? 9.580 10.081 14.878 1.00 97.62 73 CYS A O 1
ATOM 568 N N . LEU A 1 74 ? 8.262 8.686 16.045 1.00 98.06 74 LEU A N 1
ATOM 569 C CA . LEU A 1 74 ? 9.220 7.575 16.040 1.00 98.06 74 LEU A CA 1
ATOM 570 C C . LEU A 1 74 ? 9.472 7.039 14.627 1.00 98.06 74 LEU A C 1
ATOM 572 O O . LEU A 1 74 ? 10.625 6.875 14.236 1.00 98.06 74 LEU A O 1
ATOM 576 N N . VAL A 1 75 ? 8.410 6.808 13.850 1.00 97.94 75 VAL A N 1
ATOM 577 C CA . VAL A 1 75 ? 8.523 6.352 12.456 1.00 97.94 75 VAL A CA 1
ATOM 578 C C . VAL A 1 75 ? 9.226 7.408 11.606 1.00 97.94 75 VAL A C 1
ATOM 580 O O . VAL A 1 75 ? 10.156 7.083 10.877 1.00 97.94 75 VAL A O 1
ATOM 583 N N . THR A 1 76 ? 8.845 8.679 11.740 1.00 98.00 76 THR A N 1
ATOM 584 C CA . THR A 1 76 ? 9.475 9.782 10.999 1.00 98.00 76 THR A CA 1
ATOM 585 C C . THR A 1 76 ? 10.951 9.925 11.359 1.00 98.00 76 THR A C 1
ATOM 587 O O . THR A 1 76 ? 11.785 10.050 10.469 1.00 98.00 76 THR A O 1
ATOM 590 N N . GLY A 1 77 ? 11.302 9.843 12.645 1.00 97.88 77 GLY A N 1
ATOM 591 C CA . GLY A 1 77 ? 12.693 9.857 13.095 1.00 97.88 77 GLY A CA 1
ATOM 592 C C . GLY A 1 77 ? 13.500 8.689 12.528 1.00 97.88 77 GLY A C 1
ATOM 593 O O . GLY A 1 77 ? 14.614 8.897 12.055 1.00 97.88 77 GLY A O 1
ATOM 594 N N . ALA A 1 78 ? 12.926 7.482 12.498 1.00 97.69 78 ALA A N 1
ATOM 595 C CA . ALA A 1 78 ? 13.560 6.317 11.885 1.00 97.69 78 ALA A CA 1
ATOM 596 C C . ALA A 1 78 ? 13.762 6.493 10.369 1.00 97.69 78 ALA A C 1
ATOM 598 O O . ALA A 1 78 ? 14.834 6.179 9.856 1.00 97.69 78 ALA A O 1
ATOM 599 N N . LEU A 1 79 ? 12.771 7.043 9.659 1.00 96.44 79 LEU A N 1
ATOM 600 C CA . LEU A 1 79 ? 12.870 7.333 8.225 1.00 96.44 79 LEU A CA 1
ATOM 601 C C . LEU A 1 79 ? 13.929 8.400 7.925 1.00 96.44 79 LEU A C 1
ATOM 603 O O . LEU A 1 79 ? 14.715 8.224 7.000 1.00 96.44 79 LEU A O 1
ATOM 607 N N . LEU A 1 80 ? 13.994 9.475 8.717 1.00 96.62 80 LEU A N 1
ATOM 608 C CA . LEU A 1 80 ? 15.025 10.508 8.576 1.00 96.62 80 LEU A CA 1
ATOM 609 C C . LEU A 1 80 ? 16.423 9.959 8.876 1.00 96.62 80 LEU A C 1
ATOM 611 O O . LEU A 1 80 ? 17.364 10.267 8.150 1.00 96.62 80 LEU A O 1
ATOM 615 N N . ALA A 1 81 ? 16.562 9.118 9.905 1.00 97.12 81 ALA A N 1
ATOM 616 C CA . ALA A 1 81 ? 17.825 8.453 10.215 1.00 97.12 81 ALA A CA 1
ATOM 617 C C . ALA A 1 81 ? 18.274 7.535 9.068 1.00 97.12 81 ALA A C 1
ATOM 619 O O . ALA A 1 81 ? 19.442 7.563 8.688 1.00 97.12 81 ALA A O 1
ATOM 620 N N . LEU A 1 82 ? 17.350 6.772 8.473 1.00 96.69 82 LEU A N 1
ATOM 621 C CA . LEU A 1 82 ? 17.637 5.934 7.309 1.00 96.69 82 LEU A CA 1
ATOM 622 C C . LEU A 1 82 ? 18.033 6.775 6.088 1.00 96.69 82 LEU A C 1
ATOM 624 O O . LEU A 1 82 ? 19.027 6.461 5.441 1.00 96.69 82 LEU A O 1
ATOM 628 N N . ALA A 1 83 ? 17.303 7.858 5.810 1.00 94.38 83 ALA A N 1
ATOM 629 C CA . ALA A 1 83 ? 17.597 8.769 4.704 1.00 94.38 83 ALA A CA 1
ATOM 630 C C . ALA A 1 83 ? 18.952 9.481 4.866 1.00 94.38 83 ALA A C 1
ATOM 632 O O . ALA A 1 83 ? 19.608 9.784 3.873 1.00 94.38 83 ALA A O 1
ATOM 633 N N . ALA A 1 84 ? 19.383 9.736 6.106 1.00 94.31 84 ALA A N 1
ATOM 634 C CA . ALA A 1 84 ? 20.704 10.286 6.400 1.00 94.31 84 ALA A CA 1
ATOM 635 C C . ALA A 1 84 ? 21.821 9.231 6.306 1.00 94.31 84 ALA A C 1
ATOM 637 O O . ALA A 1 84 ? 22.936 9.555 5.904 1.00 94.31 84 ALA A O 1
ATOM 638 N N . ALA A 1 85 ? 21.539 7.981 6.687 1.00 96.44 85 ALA A N 1
ATOM 639 C CA . ALA A 1 85 ? 22.527 6.905 6.723 1.00 96.44 85 ALA A CA 1
ATOM 640 C C . ALA A 1 85 ? 22.768 6.240 5.358 1.00 96.44 85 ALA A C 1
ATOM 642 O O . ALA A 1 85 ? 23.875 5.766 5.105 1.00 96.44 85 ALA A O 1
ATOM 643 N N . ALA A 1 86 ? 21.753 6.172 4.492 1.00 92.50 86 ALA A N 1
ATOM 644 C CA . ALA A 1 86 ? 21.815 5.426 3.241 1.00 92.50 86 ALA A CA 1
ATOM 645 C C . ALA A 1 86 ? 21.212 6.199 2.064 1.00 92.50 86 ALA A C 1
ATOM 647 O O . ALA A 1 86 ? 20.165 6.836 2.164 1.00 92.50 86 ALA A O 1
ATOM 648 N N . HIS A 1 87 ? 21.867 6.077 0.910 1.00 89.12 87 HIS A N 1
ATOM 649 C CA . HIS A 1 87 ? 21.372 6.620 -0.345 1.00 89.12 87 HIS A CA 1
ATOM 650 C C . HIS A 1 87 ? 20.387 5.643 -0.999 1.00 89.12 87 HIS A C 1
ATOM 652 O O . HIS A 1 87 ? 20.766 4.512 -1.287 1.00 89.12 87 HIS A O 1
ATOM 658 N N . ILE A 1 88 ? 19.141 6.066 -1.240 1.00 86.69 88 ILE A N 1
ATOM 659 C CA . ILE A 1 88 ? 18.073 5.162 -1.716 1.00 86.69 88 ILE A CA 1
ATOM 660 C C . ILE A 1 88 ? 18.051 5.055 -3.247 1.00 86.69 88 ILE A C 1
ATOM 662 O O . ILE A 1 88 ? 17.949 3.956 -3.777 1.00 86.69 88 ILE A O 1
ATOM 666 N N . ASN A 1 89 ? 18.165 6.177 -3.965 1.00 87.50 89 ASN A N 1
ATOM 667 C CA . ASN A 1 89 ? 18.131 6.185 -5.430 1.00 87.50 89 ASN A CA 1
ATOM 668 C C . ASN A 1 89 ? 19.124 7.217 -6.004 1.00 87.50 89 ASN A C 1
ATOM 670 O O . ASN A 1 89 ? 18.747 8.369 -6.236 1.00 87.50 89 ASN A O 1
ATOM 674 N N . PRO A 1 90 ? 20.405 6.847 -6.193 1.00 86.44 90 PRO A N 1
ATOM 675 C CA . PRO A 1 90 ? 21.439 7.762 -6.673 1.00 86.44 90 PRO A CA 1
ATOM 676 C C . PRO A 1 90 ? 21.342 7.977 -8.195 1.00 86.44 90 PRO A C 1
ATOM 678 O O . PRO A 1 90 ? 22.158 7.467 -8.965 1.00 86.44 90 PRO A O 1
ATOM 681 N N . VAL A 1 91 ? 20.348 8.755 -8.645 1.00 85.81 91 VAL A N 1
ATOM 682 C CA . VAL A 1 91 ? 19.999 8.878 -10.079 1.00 85.81 91 VAL A CA 1
ATOM 683 C C . VAL A 1 91 ? 21.136 9.416 -10.957 1.00 85.81 91 VAL A C 1
ATOM 685 O O . VAL A 1 91 ? 21.223 9.109 -12.142 1.00 85.81 91 VAL A O 1
ATOM 688 N N . TRP A 1 92 ? 22.041 10.204 -10.376 1.00 85.56 92 TRP A N 1
ATOM 689 C CA . TRP A 1 92 ? 23.187 10.801 -11.069 1.00 85.56 92 TRP A CA 1
ATOM 690 C C . TRP A 1 92 ? 24.236 9.783 -11.520 1.00 85.56 92 TRP A C 1
ATOM 692 O O . TRP A 1 92 ? 25.038 10.109 -12.389 1.00 85.56 92 TRP A O 1
ATOM 702 N N . LEU A 1 93 ? 24.247 8.570 -10.956 1.00 85.88 93 LEU A N 1
ATOM 703 C CA . LEU A 1 93 ? 25.163 7.510 -11.384 1.00 85.88 93 LEU A CA 1
ATOM 704 C C . LEU A 1 93 ? 24.748 6.884 -12.724 1.00 85.88 93 LEU A C 1
ATOM 706 O O . LEU A 1 93 ? 25.595 6.320 -13.410 1.00 85.88 93 LEU A O 1
ATOM 710 N N . TYR A 1 94 ? 23.468 6.984 -13.097 1.00 81.75 94 TYR A N 1
ATOM 711 C CA . TYR A 1 94 ? 22.918 6.329 -14.289 1.00 81.75 94 TYR A CA 1
ATOM 712 C C . TYR A 1 94 ? 22.934 7.215 -15.544 1.00 81.75 94 TYR A C 1
ATOM 714 O O . TYR A 1 94 ? 22.862 6.696 -16.653 1.00 81.75 94 TYR A O 1
ATOM 722 N N . GLY A 1 95 ? 23.072 8.537 -15.387 1.00 83.06 95 GLY A N 1
ATOM 723 C CA . GLY A 1 95 ? 23.048 9.488 -16.502 1.00 83.06 95 GLY A CA 1
ATOM 724 C C . GLY A 1 95 ? 21.668 9.625 -17.174 1.00 83.06 95 GLY A C 1
ATOM 725 O O . GLY A 1 95 ? 20.676 9.073 -16.694 1.00 83.06 95 GLY A O 1
ATOM 726 N N . PRO A 1 96 ? 21.563 10.410 -18.262 1.00 85.62 96 PRO A N 1
ATOM 727 C CA . PRO A 1 96 ? 20.318 10.561 -19.012 1.00 85.62 96 PRO A CA 1
ATOM 728 C C . PRO A 1 96 ? 19.856 9.240 -19.637 1.00 85.62 96 PRO A C 1
ATOM 730 O O . PRO A 1 96 ? 20.669 8.434 -20.085 1.00 85.62 96 PRO A O 1
ATOM 733 N N . TYR A 1 97 ? 18.539 9.044 -19.723 1.00 82.50 97 TYR A N 1
ATOM 734 C CA . TYR A 1 97 ? 17.967 7.855 -20.350 1.00 82.50 97 TYR A CA 1
ATOM 735 C C . TYR A 1 97 ? 18.356 7.765 -21.836 1.00 82.50 97 TYR A C 1
ATOM 737 O O . TYR A 1 97 ? 18.018 8.641 -22.636 1.00 82.50 97 TYR A O 1
ATOM 745 N N . HIS A 1 98 ? 19.025 6.671 -22.205 1.00 81.19 98 HIS A N 1
ATOM 746 C CA . HIS A 1 98 ? 19.361 6.325 -23.582 1.00 81.19 98 HIS A CA 1
ATOM 747 C C . HIS A 1 98 ? 18.830 4.920 -23.903 1.00 81.19 98 HIS A C 1
ATOM 749 O O . HIS A 1 98 ? 19.232 3.963 -23.249 1.00 81.19 98 HIS A O 1
ATOM 755 N N . PRO A 1 99 ? 17.988 4.742 -24.938 1.00 82.00 99 PRO A N 1
ATOM 756 C CA . PRO A 1 99 ? 17.331 3.458 -25.215 1.00 82.00 99 PRO A CA 1
ATOM 757 C C . PRO A 1 99 ? 18.294 2.338 -25.645 1.00 82.00 99 PRO A C 1
ATOM 759 O O . PRO A 1 99 ? 17.932 1.169 -25.598 1.00 82.00 99 PRO A O 1
ATOM 762 N N . GLY A 1 100 ? 19.518 2.678 -26.065 1.00 83.31 100 GLY A N 1
ATOM 763 C CA . GLY A 1 100 ? 20.568 1.707 -26.399 1.00 83.31 100 GLY A CA 1
ATOM 764 C C . GLY A 1 100 ? 21.441 1.283 -25.213 1.00 83.31 100 GLY A C 1
ATOM 765 O O . GLY A 1 100 ? 22.393 0.533 -25.409 1.00 83.31 100 GLY A O 1
ATOM 766 N N . GLN A 1 101 ? 21.170 1.787 -24.006 1.00 79.75 101 GLN A N 1
ATOM 767 C CA . GLN A 1 101 ? 21.949 1.508 -22.803 1.00 79.75 101 GLN A CA 1
ATOM 768 C C . GLN A 1 101 ? 21.028 0.986 -21.700 1.00 79.75 101 GLN A C 1
ATOM 770 O O . GLN A 1 101 ? 19.987 1.571 -21.414 1.00 79.75 101 GLN A O 1
ATOM 775 N N . VAL A 1 102 ? 21.424 -0.114 -21.064 1.00 76.25 102 VAL A N 1
ATOM 776 C CA . VAL A 1 102 ? 20.711 -0.697 -19.922 1.00 76.25 102 VAL A CA 1
ATOM 777 C C . VAL A 1 102 ? 21.660 -0.810 -18.738 1.00 76.25 102 VAL A C 1
ATOM 779 O O . VAL A 1 102 ? 22.818 -1.199 -18.893 1.00 76.25 102 VAL A O 1
ATOM 782 N N . SER A 1 103 ? 21.178 -0.448 -17.550 1.00 73.94 103 SER A N 1
ATOM 783 C CA . SER A 1 103 ? 21.950 -0.604 -16.317 1.00 73.94 103 SER A CA 1
ATOM 784 C C . SER A 1 103 ? 21.962 -2.072 -15.886 1.00 73.94 103 SER A C 1
ATOM 786 O O . SER A 1 103 ? 20.942 -2.765 -15.981 1.00 73.94 103 SER A O 1
ATOM 788 N N . ALA A 1 104 ? 23.109 -2.558 -15.406 1.00 69.62 104 ALA A N 1
ATOM 789 C CA . ALA A 1 104 ? 23.231 -3.916 -14.892 1.00 69.62 104 ALA A CA 1
ATOM 790 C C . ALA A 1 104 ? 22.335 -4.078 -13.652 1.00 69.62 104 ALA A C 1
ATOM 792 O O . ALA A 1 104 ? 22.534 -3.404 -12.646 1.00 69.62 104 ALA A O 1
ATOM 793 N N . GLY A 1 105 ? 21.337 -4.963 -13.735 1.00 69.06 105 GLY A N 1
ATOM 794 C CA . GLY A 1 105 ? 20.409 -5.208 -12.629 1.00 69.06 105 GLY A CA 1
ATOM 795 C C . GLY A 1 105 ? 19.306 -4.159 -12.479 1.00 69.06 105 GLY A C 1
ATOM 796 O O . GLY A 1 105 ? 18.899 -3.886 -11.356 1.00 69.06 105 GLY A O 1
ATOM 797 N N . SER A 1 106 ? 18.806 -3.584 -13.581 1.00 71.44 106 SER A N 1
ATOM 798 C CA . SER A 1 106 ? 17.557 -2.811 -13.551 1.00 71.44 106 SER A CA 1
ATOM 799 C C . SER A 1 106 ? 16.439 -3.677 -12.958 1.00 71.44 106 SER A C 1
ATOM 801 O O . SER A 1 106 ? 15.986 -4.649 -13.564 1.00 71.44 106 SER A O 1
ATOM 803 N N . GLN A 1 107 ? 16.074 -3.365 -11.721 1.00 81.88 107 GLN A N 1
ATOM 804 C CA . GLN A 1 107 ? 14.994 -3.986 -10.972 1.00 81.88 107 GLN A CA 1
ATOM 805 C C . GLN A 1 107 ? 14.044 -2.877 -10.546 1.00 81.88 107 GLN A C 1
ATOM 807 O O . GLN A 1 107 ? 14.494 -1.755 -10.288 1.00 81.88 107 GLN A O 1
ATOM 812 N N . PRO A 1 108 ? 12.737 -3.153 -10.496 1.00 84.94 108 PRO A N 1
ATOM 813 C CA . PRO A 1 108 ? 11.813 -2.172 -9.980 1.00 84.94 108 PRO A CA 1
ATOM 814 C C . PRO A 1 108 ? 11.953 -2.074 -8.457 1.00 84.94 108 PRO A C 1
ATOM 816 O O . PRO A 1 108 ? 12.584 -2.914 -7.809 1.00 84.94 108 PRO A O 1
ATOM 819 N N . ASP A 1 109 ? 11.325 -1.054 -7.881 1.00 87.00 109 ASP A N 1
ATOM 820 C CA . ASP A 1 109 ? 11.249 -0.918 -6.432 1.00 87.00 109 ASP A CA 1
ATOM 821 C C . ASP A 1 109 ? 10.675 -2.185 -5.779 1.00 87.00 109 ASP A C 1
ATOM 823 O O . ASP A 1 109 ? 9.868 -2.915 -6.364 1.00 87.00 109 ASP A O 1
ATOM 827 N N . TRP A 1 110 ? 11.047 -2.415 -4.520 1.00 87.38 110 TRP A N 1
ATOM 828 C CA . TRP A 1 110 ? 10.726 -3.638 -3.776 1.00 87.38 110 TRP A CA 1
ATOM 829 C C . TRP A 1 110 ? 9.234 -4.022 -3.797 1.00 87.38 110 TRP A C 1
ATOM 831 O O . TRP A 1 110 ? 8.914 -5.209 -3.814 1.00 87.38 110 TRP A O 1
ATOM 841 N N . TYR A 1 111 ? 8.318 -3.046 -3.842 1.00 85.62 111 TYR A N 1
ATOM 842 C CA . TYR A 1 111 ? 6.869 -3.287 -3.877 1.00 85.62 111 TYR A CA 1
ATOM 843 C C . TYR A 1 111 ? 6.383 -3.857 -5.220 1.00 85.62 111 TYR A C 1
ATOM 845 O O . TYR A 1 111 ? 5.384 -4.571 -5.257 1.00 85.62 111 TYR A O 1
ATOM 853 N N . MET A 1 112 ? 7.109 -3.606 -6.311 1.00 88.06 112 MET A N 1
ATOM 854 C CA . MET A 1 112 ? 6.873 -4.210 -7.628 1.00 88.06 112 M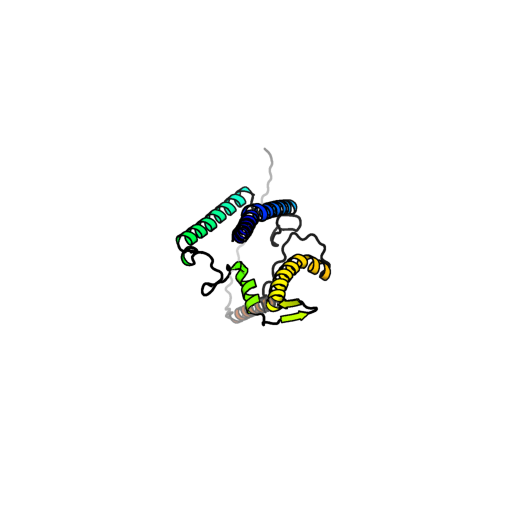ET A CA 1
ATOM 855 C C . MET A 1 112 ? 7.694 -5.484 -7.850 1.00 88.06 112 MET A C 1
ATOM 857 O O . MET A 1 112 ? 7.509 -6.159 -8.862 1.00 88.06 112 MET A O 1
ATOM 861 N N . GLY A 1 113 ? 8.573 -5.854 -6.913 1.00 85.44 113 GLY A N 1
ATOM 862 C CA . GLY A 1 113 ? 9.433 -7.032 -7.032 1.00 85.44 113 GLY A CA 1
ATOM 863 C C . GLY A 1 113 ? 8.657 -8.343 -7.197 1.00 85.44 113 GLY A C 1
ATOM 864 O O . GLY A 1 113 ? 9.120 -9.242 -7.890 1.00 85.44 113 GLY A O 1
ATOM 865 N N . VAL A 1 114 ? 7.447 -8.444 -6.636 1.00 84.62 114 VAL A N 1
ATOM 866 C CA . VAL A 1 114 ? 6.564 -9.608 -6.843 1.00 84.62 114 VAL A CA 1
ATOM 867 C C . VAL A 1 114 ? 6.111 -9.707 -8.302 1.00 84.62 114 VAL A C 1
ATOM 869 O O . VAL A 1 114 ? 6.127 -10.794 -8.874 1.00 84.62 114 VAL A O 1
ATOM 872 N N . ALA A 1 115 ? 5.740 -8.580 -8.916 1.00 83.75 115 ALA A N 1
ATOM 873 C CA . ALA A 1 115 ? 5.315 -8.544 -10.313 1.00 83.75 115 ALA A CA 1
ATOM 874 C C . ALA A 1 115 ? 6.480 -8.872 -11.262 1.00 83.75 115 ALA A C 1
ATOM 876 O O . ALA A 1 115 ? 6.323 -9.691 -12.164 1.00 83.75 115 ALA A O 1
ATOM 877 N N . ASP A 1 116 ? 7.665 -8.305 -11.013 1.00 86.12 116 ASP A N 1
ATOM 878 C CA . ASP A 1 116 ? 8.887 -8.621 -11.770 1.00 86.12 116 ASP A CA 1
ATOM 879 C C . ASP A 1 116 ? 9.322 -10.080 -11.583 1.00 86.12 116 ASP A C 1
ATOM 881 O O . ASP A 1 116 ? 9.672 -10.763 -12.543 1.00 86.12 116 ASP A O 1
ATOM 885 N N . GLY A 1 117 ? 9.229 -10.604 -10.360 1.00 86.12 117 GLY A N 1
ATOM 886 C CA . GLY A 1 117 ? 9.491 -12.011 -10.069 1.00 86.12 117 GLY A CA 1
ATOM 887 C C . GLY A 1 117 ? 8.556 -12.945 -10.838 1.00 86.12 117 GLY A C 1
ATOM 888 O O . GLY A 1 117 ? 9.011 -13.943 -11.394 1.00 86.12 117 GLY A O 1
ATOM 889 N N . LEU A 1 118 ? 7.269 -12.602 -10.934 1.00 84.56 118 LEU A N 1
ATOM 890 C CA . LEU A 1 118 ? 6.296 -13.395 -11.684 1.00 84.56 118 LEU A CA 1
ATOM 891 C C . LEU A 1 118 ? 6.586 -13.387 -13.193 1.00 84.56 118 LEU A C 1
ATOM 893 O O . LEU A 1 118 ? 6.488 -14.437 -13.827 1.00 84.56 118 LEU A O 1
ATOM 897 N N . LEU A 1 119 ? 7.011 -12.244 -13.743 1.00 85.38 119 LEU A N 1
ATOM 898 C CA . LEU A 1 119 ? 7.479 -12.143 -15.130 1.00 85.38 119 LEU A CA 1
ATOM 899 C C . LEU A 1 119 ? 8.725 -13.009 -15.376 1.00 85.38 119 LEU A C 1
ATOM 901 O O . LEU A 1 119 ? 8.808 -13.692 -16.389 1.00 85.38 119 LEU A O 1
ATOM 905 N N . ARG A 1 120 ? 9.672 -13.051 -14.430 1.00 85.88 120 ARG A N 1
ATOM 906 C CA . ARG A 1 120 ? 10.903 -13.860 -14.548 1.00 85.88 120 ARG A CA 1
ATOM 907 C C . ARG A 1 120 ? 10.679 -15.368 -14.436 1.00 85.88 120 ARG A C 1
ATOM 909 O O . ARG A 1 120 ? 11.473 -16.135 -14.971 1.00 85.88 120 ARG A O 1
ATOM 916 N N . VAL A 1 121 ? 9.657 -15.800 -13.698 1.00 86.19 121 VAL A N 1
ATOM 917 C CA . VAL A 1 121 ? 9.322 -17.226 -13.532 1.00 86.19 121 VAL A CA 1
ATOM 918 C C . VAL A 1 121 ? 8.566 -17.763 -14.745 1.00 86.19 121 VAL A C 1
ATOM 920 O O . VAL A 1 121 ? 8.603 -18.968 -15.009 1.00 86.19 121 VAL A O 1
ATOM 923 N N . MET A 1 122 ? 7.871 -16.899 -15.485 1.00 81.88 122 MET A N 1
ATOM 924 C CA . MET A 1 122 ? 7.046 -17.365 -16.581 1.00 81.88 122 MET A CA 1
ATOM 925 C C . MET A 1 122 ? 7.892 -17.836 -17.781 1.00 81.88 122 MET A C 1
ATOM 927 O O . MET A 1 122 ? 8.777 -17.115 -18.240 1.00 81.88 122 MET A O 1
ATOM 931 N N . PRO A 1 123 ? 7.611 -19.026 -18.349 1.00 79.31 123 PRO A N 1
ATOM 932 C CA . PRO A 1 123 ? 8.241 -19.450 -19.594 1.00 79.31 123 PRO A CA 1
ATOM 933 C C . PRO A 1 123 ? 7.787 -18.581 -20.777 1.00 79.31 123 PRO A C 1
ATOM 935 O O . PRO A 1 123 ? 6.594 -18.314 -20.928 1.00 79.31 123 PRO A O 1
ATOM 938 N N . GLY A 1 124 ? 8.732 -18.225 -21.654 1.00 77.81 124 GLY A N 1
ATOM 939 C CA . GLY A 1 124 ? 8.506 -17.461 -22.887 1.00 77.81 124 GLY A CA 1
ATOM 940 C C . GLY A 1 124 ? 7.634 -18.206 -23.899 1.00 77.81 124 GLY A C 1
ATOM 941 O O . GLY A 1 124 ? 8.149 -18.853 -24.810 1.00 77.81 124 GLY A O 1
ATOM 942 N N . ARG A 1 125 ? 6.312 -18.177 -23.710 1.00 76.75 125 ARG A N 1
ATOM 943 C CA . ARG A 1 125 ? 5.330 -18.758 -24.630 1.00 76.75 125 ARG A CA 1
ATOM 944 C C . ARG A 1 125 ? 4.595 -17.652 -25.368 1.00 76.75 125 ARG A C 1
ATOM 946 O O . ARG A 1 125 ? 3.934 -16.825 -24.753 1.00 76.75 125 ARG A O 1
ATOM 953 N N . GLU A 1 126 ? 4.632 -17.725 -26.689 1.00 82.38 126 GLU A N 1
ATOM 954 C CA . GLU A 1 126 ? 3.877 -16.854 -27.583 1.00 82.38 126 GLU A CA 1
ATOM 955 C C . GLU A 1 126 ? 2.865 -17.700 -28.362 1.00 82.38 126 GLU A C 1
ATOM 957 O O . GLU A 1 126 ? 3.176 -18.813 -28.796 1.00 82.38 126 GLU A O 1
ATOM 962 N N . ILE A 1 127 ? 1.639 -17.199 -28.526 1.00 80.25 127 ILE A N 1
ATOM 963 C CA . ILE A 1 127 ? 0.625 -17.825 -29.383 1.00 80.25 127 ILE A CA 1
ATOM 964 C C . ILE A 1 127 ? 0.185 -16.796 -30.412 1.00 80.25 127 ILE A C 1
ATOM 966 O O . ILE A 1 127 ? -0.324 -15.731 -30.064 1.00 80.25 127 ILE A O 1
ATOM 970 N N . THR A 1 128 ? 0.336 -17.128 -31.689 1.00 80.69 128 THR A N 1
ATOM 971 C CA . THR A 1 128 ? -0.222 -16.324 -32.775 1.00 80.69 128 THR A CA 1
ATOM 972 C C . THR A 1 128 ? -1.670 -16.746 -33.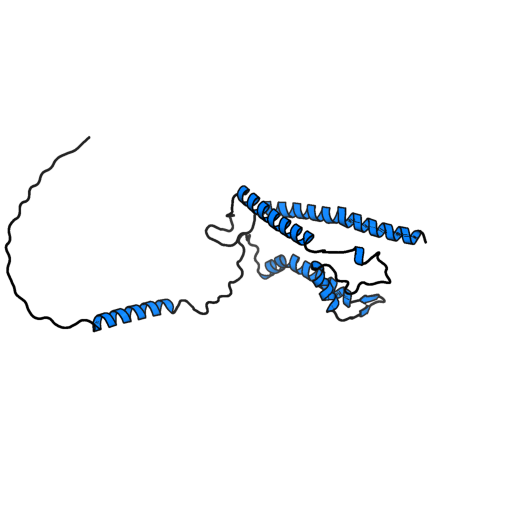009 1.00 80.69 128 THR A C 1
ATOM 974 O O . THR A 1 128 ? -1.928 -17.867 -33.446 1.00 80.69 128 THR A O 1
ATOM 977 N N . LEU A 1 129 ? -2.623 -15.860 -32.717 1.00 79.69 129 LEU A N 1
ATOM 978 C CA . LEU A 1 129 ? -4.055 -16.087 -32.913 1.00 79.69 129 LEU A CA 1
ATOM 979 C C . LEU A 1 129 ? -4.644 -14.963 -33.772 1.00 79.69 129 LE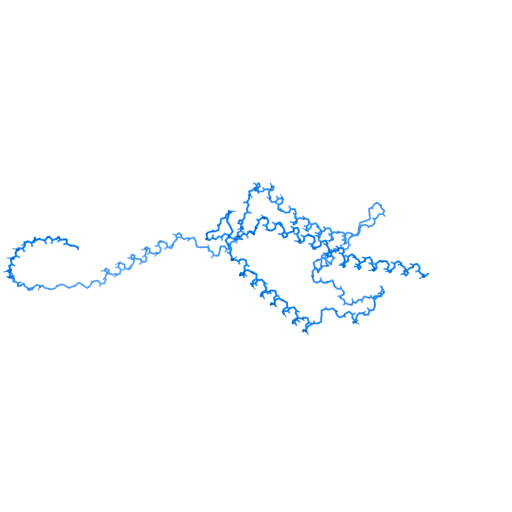U A C 1
ATOM 981 O O . LEU A 1 129 ? -4.447 -13.789 -33.477 1.00 79.69 129 LEU A O 1
ATOM 985 N N . TRP A 1 130 ? -5.370 -15.320 -34.838 1.00 75.38 130 TRP A N 1
ATOM 986 C CA . TRP A 1 130 ? -6.060 -14.364 -35.725 1.00 75.38 130 TRP A CA 1
ATOM 987 C C . TRP A 1 130 ? -5.188 -13.199 -36.233 1.00 75.38 130 TRP A C 1
ATOM 989 O O . TRP A 1 130 ? -5.635 -12.061 -36.315 1.00 75.38 130 TRP A O 1
ATOM 999 N N . GLY A 1 131 ? -3.928 -13.478 -36.579 1.00 80.00 131 GLY A N 1
ATOM 1000 C CA . GLY A 1 131 ? -2.999 -12.458 -37.083 1.00 80.00 131 GLY A CA 1
ATOM 1001 C C . GLY A 1 131 ? -2.385 -11.554 -36.005 1.00 80.00 131 GLY A C 1
ATOM 1002 O O . GLY A 1 131 ? -1.601 -10.673 -36.347 1.00 80.00 131 GLY A O 1
ATOM 1003 N N . HIS A 1 132 ? -2.680 -11.790 -34.722 1.00 81.12 132 HIS A N 1
ATOM 1004 C CA . HIS A 1 132 ? -2.052 -11.118 -33.586 1.00 81.12 132 HIS A CA 1
ATOM 1005 C C . HIS A 1 132 ? -1.146 -12.080 -32.813 1.00 81.12 132 HIS A C 1
ATOM 1007 O O . HIS A 1 132 ? -1.517 -13.225 -32.553 1.00 81.12 132 HIS A O 1
ATOM 1013 N N . THR A 1 133 ? 0.037 -11.613 -32.417 1.00 81.38 133 THR A N 1
ATOM 1014 C CA . THR A 1 133 ? 0.931 -12.357 -31.521 1.00 81.38 133 THR A CA 1
ATOM 1015 C C . THR A 1 133 ? 0.578 -12.019 -30.080 1.00 81.38 133 THR A C 1
ATOM 1017 O O . THR A 1 133 ? 0.735 -10.879 -29.646 1.00 81.38 133 THR A O 1
ATOM 1020 N N . LEU A 1 134 ? 0.080 -13.005 -29.336 1.00 77.56 134 LEU A N 1
ATOM 1021 C CA . LEU A 1 134 ? -0.147 -12.889 -27.902 1.00 77.56 134 LEU A CA 1
ATOM 1022 C C . LEU A 1 134 ? 1.119 -13.333 -27.168 1.00 77.56 134 LEU A C 1
ATOM 1024 O O . LEU A 1 134 ? 1.431 -14.525 -27.119 1.00 77.56 134 LEU A O 1
ATOM 1028 N N . ALA A 1 135 ? 1.816 -12.357 -26.590 1.00 82.44 135 ALA A N 1
ATOM 1029 C CA . ALA A 1 135 ? 2.922 -12.557 -25.660 1.00 82.44 135 ALA A CA 1
ATOM 1030 C C . ALA A 1 135 ? 2.359 -13.040 -24.313 1.00 82.44 135 ALA A C 1
ATOM 1032 O O . ALA A 1 135 ? 1.991 -12.234 -23.448 1.00 82.44 135 ALA A O 1
ATOM 1033 N N . LEU A 1 136 ? 2.172 -14.359 -24.158 1.00 80.62 136 LEU A N 1
ATOM 1034 C CA . LEU A 1 136 ? 1.592 -14.896 -22.923 1.00 80.62 136 LEU A CA 1
ATOM 1035 C C . LEU A 1 136 ? 2.530 -14.702 -21.741 1.00 80.62 136 LEU A C 1
ATOM 1037 O O . LEU A 1 136 ? 2.037 -14.543 -20.629 1.00 80.62 136 LEU A O 1
ATOM 1041 N N . ASP A 1 137 ? 3.835 -14.675 -22.002 1.00 80.75 137 ASP A N 1
ATOM 1042 C CA . ASP A 1 137 ? 4.916 -14.338 -21.074 1.00 80.75 137 ASP A CA 1
ATOM 1043 C C . ASP A 1 137 ? 4.661 -13.043 -20.296 1.00 80.75 137 ASP A C 1
ATOM 1045 O O . ASP A 1 137 ? 4.916 -12.994 -19.097 1.00 80.75 137 ASP A O 1
ATOM 1049 N N . ASN A 1 138 ? 4.047 -12.041 -20.928 1.00 82.56 138 ASN A N 1
ATOM 1050 C CA . ASN A 1 138 ? 3.653 -10.802 -20.256 1.00 82.56 138 ASN A CA 1
ATOM 1051 C C . ASN A 1 138 ? 2.186 -10.805 -19.816 1.00 82.56 138 ASN A C 1
ATOM 1053 O O . ASN A 1 138 ? 1.845 -10.263 -18.760 1.00 82.56 138 ASN A O 1
ATOM 1057 N N . LEU A 1 139 ? 1.302 -11.402 -20.621 1.00 84.44 139 LEU A N 1
ATOM 1058 C CA . LEU A 1 139 ? -0.135 -11.372 -20.364 1.00 84.44 139 LEU A CA 1
ATOM 1059 C C . LEU A 1 139 ? -0.508 -12.150 -19.100 1.00 84.44 139 LEU A C 1
ATOM 1061 O O . LEU A 1 139 ? -1.301 -11.655 -18.299 1.00 84.44 139 LEU A O 1
ATOM 1065 N N . ILE A 1 140 ? 0.042 -13.350 -18.900 1.00 85.44 140 ILE A N 1
ATOM 1066 C CA . ILE A 1 140 ? -0.325 -14.194 -17.758 1.00 85.44 140 ILE A CA 1
ATOM 1067 C C . ILE A 1 140 ? 0.141 -13.573 -16.434 1.00 85.44 140 ILE A C 1
ATOM 1069 O O . ILE A 1 140 ? -0.697 -13.485 -15.541 1.00 85.44 140 ILE A O 1
ATOM 1073 N N . PRO A 1 141 ? 1.386 -13.083 -16.264 1.00 83.25 141 PRO A N 1
ATOM 1074 C CA . PRO A 1 141 ? 1.830 -12.495 -15.002 1.00 83.25 141 PRO A CA 1
ATOM 1075 C C . PRO A 1 141 ? 1.057 -11.229 -14.653 1.00 83.25 141 PRO A C 1
ATOM 1077 O O . PRO A 1 141 ? 0.642 -11.048 -13.508 1.00 83.25 141 PRO A O 1
ATOM 1080 N N . LEU A 1 142 ? 0.788 -10.384 -15.651 1.00 85.50 142 LEU A N 1
ATOM 1081 C CA . LEU A 1 142 ? 0.009 -9.169 -15.445 1.00 85.50 142 LEU A CA 1
ATOM 1082 C C . LEU A 1 142 ? -1.439 -9.497 -15.059 1.00 85.50 142 LEU A C 1
ATOM 1084 O O . LEU A 1 142 ? -1.959 -8.959 -14.081 1.00 85.50 142 LEU A O 1
ATOM 1088 N N . THR A 1 143 ? -2.073 -10.425 -15.782 1.00 86.94 143 THR A N 1
ATOM 1089 C CA . THR A 1 143 ? -3.454 -10.846 -15.505 1.00 86.94 143 THR A CA 1
ATOM 1090 C C . THR A 1 143 ? -3.556 -11.586 -14.176 1.00 86.94 143 THR A C 1
ATOM 1092 O O . THR A 1 143 ? -4.532 -11.406 -13.461 1.00 86.94 143 THR A O 1
ATOM 1095 N N . ALA A 1 144 ? -2.551 -12.376 -13.801 1.00 87.00 144 ALA A N 1
ATOM 1096 C CA . ALA A 1 144 ? -2.495 -13.053 -12.512 1.00 87.00 144 ALA A CA 1
ATOM 1097 C C . ALA A 1 144 ? -2.336 -12.057 -11.356 1.00 87.00 144 ALA A C 1
ATOM 1099 O O . ALA A 1 144 ? -3.025 -12.190 -10.349 1.00 87.00 144 ALA A O 1
ATOM 1100 N N . GLY A 1 145 ? -1.493 -11.029 -11.508 1.00 85.31 145 GLY A N 1
ATOM 1101 C CA . GLY A 1 145 ? -1.358 -9.960 -10.517 1.00 85.31 145 GLY A CA 1
ATOM 1102 C C . GLY A 1 145 ? -2.665 -9.186 -10.326 1.00 85.31 145 GLY A C 1
ATOM 1103 O O . GLY A 1 145 ? -3.166 -9.082 -9.209 1.00 85.31 145 GLY A O 1
ATOM 1104 N N . VAL A 1 146 ? -3.266 -8.706 -11.420 1.00 86.00 146 VAL A N 1
ATOM 1105 C CA . VAL A 1 146 ? -4.569 -8.013 -11.382 1.00 86.00 146 VAL A CA 1
ATOM 1106 C C . VAL A 1 146 ? -5.668 -8.937 -10.850 1.00 86.00 146 VAL A C 1
ATOM 1108 O O . VAL A 1 146 ? -6.457 -8.539 -9.995 1.00 86.00 146 VAL A O 1
ATOM 1111 N N . GLY A 1 147 ? -5.692 -10.185 -11.311 1.00 88.50 147 GLY A N 1
ATOM 1112 C CA . GLY A 1 147 ? -6.640 -11.212 -10.897 1.00 88.50 147 GLY A CA 1
ATOM 1113 C C . GLY A 1 147 ? -6.546 -11.531 -9.411 1.00 88.50 147 GLY A C 1
ATOM 1114 O O . GLY A 1 147 ? -7.579 -11.684 -8.772 1.00 88.50 147 GLY A O 1
ATOM 1115 N N . LEU A 1 148 ? -5.343 -11.547 -8.832 1.00 89.00 148 LEU A N 1
ATOM 1116 C CA . LEU A 1 148 ? -5.147 -11.715 -7.394 1.00 89.00 148 LEU A CA 1
ATOM 1117 C C . LEU A 1 148 ? -5.759 -10.550 -6.607 1.00 89.00 148 LEU A C 1
ATOM 1119 O O . LEU A 1 148 ? -6.495 -10.787 -5.654 1.00 89.00 148 LEU A O 1
ATOM 1123 N N . PHE A 1 149 ? -5.504 -9.301 -7.005 1.00 87.06 149 PHE A N 1
ATOM 1124 C CA . PHE A 1 149 ? -6.095 -8.141 -6.326 1.00 87.06 149 PHE A CA 1
ATOM 1125 C C . PHE A 1 149 ? -7.622 -8.112 -6.449 1.00 87.06 149 PHE A C 1
ATOM 1127 O O . PHE A 1 149 ? -8.309 -7.803 -5.475 1.00 87.06 149 PHE A O 1
ATOM 1134 N N . LEU A 1 150 ? -8.162 -8.486 -7.613 1.00 90.50 150 LEU A N 1
ATOM 1135 C CA . LEU A 1 150 ? -9.604 -8.639 -7.800 1.00 90.50 150 LEU A CA 1
ATOM 1136 C C . LEU A 1 150 ? -10.163 -9.775 -6.939 1.00 90.50 150 LEU A C 1
ATOM 1138 O O . LEU A 1 150 ? -11.169 -9.580 -6.268 1.00 90.50 150 LEU A O 1
ATOM 1142 N N . ALA A 1 151 ? -9.495 -10.928 -6.894 1.00 90.81 151 ALA A N 1
ATOM 1143 C CA . ALA A 1 151 ? -9.900 -12.052 -6.060 1.00 90.81 151 ALA A CA 1
ATOM 1144 C C . ALA A 1 151 ? -9.907 -11.673 -4.574 1.00 90.81 151 ALA A C 1
ATOM 1146 O O . ALA A 1 151 ? -10.864 -11.992 -3.881 1.00 90.81 151 ALA A O 1
ATOM 1147 N N . LEU A 1 152 ? -8.906 -10.926 -4.095 1.00 91.88 152 LEU A N 1
ATOM 1148 C CA . LEU A 1 152 ? -8.874 -10.406 -2.724 1.00 91.88 152 LEU A CA 1
ATOM 1149 C C . LEU A 1 152 ? -10.020 -9.422 -2.449 1.00 91.88 152 LEU A C 1
ATOM 1151 O O . LEU A 1 152 ? -10.627 -9.479 -1.383 1.00 91.88 152 LEU A O 1
ATOM 1155 N N . GLY A 1 153 ? -10.343 -8.546 -3.404 1.00 90.12 153 GLY A N 1
ATOM 1156 C CA . GLY A 1 153 ? -11.469 -7.616 -3.282 1.00 90.12 153 GLY A CA 1
ATOM 1157 C C . GLY A 1 153 ? -12.837 -8.304 -3.301 1.00 90.12 153 GLY A C 1
ATOM 1158 O O . GLY A 1 153 ? -13.766 -7.847 -2.639 1.00 90.12 153 GLY A O 1
ATOM 1159 N N . VAL A 1 154 ? -12.956 -9.414 -4.033 1.00 93.06 154 VAL A N 1
ATOM 1160 C CA . VAL A 1 154 ? -14.196 -10.195 -4.163 1.00 93.06 154 VAL A CA 1
ATOM 1161 C C . VAL A 1 154 ? -14.309 -11.284 -3.080 1.00 93.06 154 VAL A C 1
ATOM 1163 O O . VAL A 1 154 ? -15.411 -11.745 -2.790 1.00 93.06 154 VAL A O 1
ATOM 1166 N N . CYS A 1 155 ? -13.200 -11.630 -2.418 1.00 90.94 155 CYS A N 1
ATOM 1167 C CA . CYS A 1 155 ? -13.106 -12.615 -1.338 1.00 90.94 155 CYS A CA 1
ATOM 1168 C C . CYS A 1 155 ? -14.229 -12.511 -0.288 1.00 90.94 155 CYS A C 1
ATOM 1170 O O . CYS A 1 155 ? -14.909 -13.517 -0.096 1.00 90.94 155 CYS A O 1
ATOM 1172 N N . PRO A 1 156 ? -14.523 -11.341 0.323 1.00 86.81 156 PRO A N 1
ATOM 1173 C CA . PRO A 1 156 ? -15.577 -11.260 1.339 1.00 86.81 156 PRO A CA 1
ATOM 1174 C C . PRO A 1 156 ? -16.974 -11.602 0.797 1.00 86.81 156 PRO A C 1
ATOM 1176 O O . PRO A 1 156 ? -17.797 -12.147 1.523 1.00 86.81 156 PRO A O 1
ATOM 1179 N N . PHE A 1 157 ? -17.251 -11.324 -0.480 1.00 89.06 157 PHE A N 1
ATOM 1180 C CA . PHE A 1 157 ? -18.536 -11.661 -1.100 1.00 89.06 157 PHE A CA 1
ATOM 1181 C C . PHE A 1 157 ? -18.638 -13.155 -1.413 1.00 89.06 157 PHE A C 1
ATOM 1183 O O . PHE A 1 157 ? -19.703 -13.746 -1.260 1.00 89.06 157 PHE A O 1
ATOM 1190 N N . ILE A 1 158 ? -17.529 -13.768 -1.841 1.00 89.75 158 ILE A N 1
ATOM 1191 C CA . ILE A 1 158 ? -17.459 -15.217 -2.062 1.00 89.75 158 ILE A CA 1
ATOM 1192 C C . ILE A 1 158 ? -17.616 -15.948 -0.728 1.00 89.75 158 ILE A C 1
ATOM 1194 O O . ILE A 1 158 ? -18.374 -16.908 -0.649 1.00 89.75 158 ILE A O 1
ATOM 1198 N N . GLU A 1 159 ? -16.937 -15.486 0.321 1.00 87.62 159 GLU A N 1
ATOM 1199 C CA . GLU A 1 159 ? -17.012 -16.071 1.659 1.00 87.62 159 GLU A CA 1
ATOM 1200 C C . GLU A 1 159 ? -18.423 -15.978 2.247 1.00 87.62 159 GLU A C 1
ATOM 1202 O O . GLU A 1 159 ? -18.943 -16.993 2.713 1.00 87.62 159 GLU A O 1
ATOM 1207 N N . ALA A 1 160 ? -19.071 -14.811 2.148 1.00 87.50 160 ALA A N 1
ATOM 1208 C CA . ALA A 1 160 ? -20.459 -14.633 2.568 1.00 87.50 160 ALA A CA 1
ATOM 1209 C C . ALA A 1 160 ? -21.413 -15.566 1.803 1.00 87.50 160 ALA A C 1
ATOM 1211 O O . ALA A 1 160 ? -22.271 -16.194 2.412 1.00 87.50 160 ALA A O 1
ATOM 1212 N N . TRP A 1 161 ? -21.218 -15.735 0.489 1.00 88.50 161 TRP A N 1
ATOM 1213 C CA . TRP A 1 161 ? -22.041 -16.629 -0.334 1.00 88.50 161 TRP A CA 1
ATOM 1214 C C . TRP A 1 161 ? -21.855 -18.119 -0.002 1.00 88.50 161 TRP A C 1
ATOM 1216 O O . TRP A 1 161 ? -22.826 -18.871 -0.007 1.00 88.50 161 TRP A O 1
ATOM 1226 N N . VAL A 1 162 ? -20.625 -18.562 0.281 1.00 91.88 162 VAL A N 1
ATOM 1227 C CA . VAL A 1 162 ? -20.340 -19.969 0.626 1.00 91.88 162 VAL A CA 1
ATOM 1228 C C . VAL A 1 162 ? -20.764 -20.300 2.060 1.00 91.88 162 VAL A C 1
ATOM 1230 O O . VAL A 1 162 ? -21.226 -21.411 2.317 1.00 91.88 162 VAL A O 1
ATOM 1233 N N . THR A 1 163 ? -20.588 -19.359 2.989 1.00 86.94 163 THR A N 1
ATOM 1234 C CA . THR A 1 163 ? -20.823 -19.565 4.430 1.00 86.94 163 THR A CA 1
ATOM 1235 C C . THR A 1 163 ? -22.247 -19.188 4.851 1.00 86.94 163 THR A C 1
ATOM 1237 O O . THR A 1 163 ? -22.677 -19.582 5.933 1.00 86.94 163 THR A O 1
ATOM 1240 N N . ASP A 1 164 ? -22.983 -18.474 3.990 1.00 83.88 164 ASP A N 1
ATOM 1241 C CA . ASP A 1 164 ? -24.317 -17.917 4.263 1.00 83.88 164 ASP A CA 1
ATOM 1242 C C . ASP A 1 164 ? -24.321 -17.031 5.525 1.00 83.88 164 ASP A C 1
ATOM 1244 O O . ASP A 1 164 ? -25.228 -17.075 6.360 1.00 83.88 164 ASP A O 1
ATOM 1248 N N . ASP A 1 165 ? -23.243 -16.257 5.707 1.00 83.69 165 ASP A N 1
ATOM 1249 C CA . ASP A 1 165 ? -23.044 -15.429 6.895 1.00 83.69 165 ASP A CA 1
ATOM 1250 C C . ASP A 1 165 ? -23.287 -13.939 6.630 1.00 83.69 165 ASP A C 1
ATOM 1252 O O . ASP A 1 165 ? -22.368 -13.151 6.409 1.00 83.69 165 ASP A O 1
ATOM 1256 N N . ASP A 1 166 ? -24.561 -13.554 6.700 1.00 78.62 166 ASP A N 1
ATOM 1257 C CA . ASP A 1 166 ? -25.031 -12.175 6.510 1.00 78.62 166 ASP A CA 1
ATOM 1258 C C . ASP A 1 166 ? -25.171 -11.382 7.826 1.00 78.62 166 ASP A C 1
ATOM 1260 O O . ASP A 1 166 ? -25.869 -10.362 7.893 1.00 78.62 166 ASP A O 1
ATOM 1264 N N . ARG A 1 167 ? -24.568 -11.843 8.930 1.00 79.94 167 ARG A N 1
ATOM 1265 C CA . ARG A 1 167 ? -24.728 -11.170 10.231 1.00 79.94 167 ARG A CA 1
ATOM 1266 C C . ARG A 1 167 ? -23.783 -9.977 10.378 1.00 79.94 167 ARG A C 1
ATOM 1268 O O . ARG A 1 167 ? -22.644 -9.974 9.917 1.00 79.94 167 ARG A O 1
ATOM 1275 N N . ASP A 1 168 ? -24.242 -8.976 11.128 1.00 79.50 168 ASP A N 1
ATOM 1276 C CA . ASP A 1 168 ? -23.431 -7.822 11.525 1.00 79.50 168 ASP A CA 1
ATOM 1277 C C . ASP A 1 168 ? -22.335 -8.237 12.528 1.00 79.50 168 ASP A C 1
ATOM 1279 O O . ASP A 1 168 ? -22.575 -8.285 13.740 1.00 79.50 168 ASP A O 1
ATOM 1283 N N . HIS A 1 169 ? -21.120 -8.471 12.030 1.00 83.69 169 HIS A N 1
ATOM 1284 C CA . HIS A 1 169 ? -19.938 -8.754 12.846 1.00 83.69 169 HIS A CA 1
ATOM 1285 C C . HIS A 1 169 ? -19.144 -7.483 13.160 1.00 83.69 169 HIS A C 1
ATOM 1287 O O . HIS A 1 169 ? -18.705 -6.748 12.275 1.00 83.69 169 HIS A O 1
ATOM 1293 N N . ARG A 1 170 ? -18.939 -7.215 14.451 1.00 82.56 170 ARG A N 1
ATOM 1294 C CA . ARG A 1 170 ? -18.081 -6.136 14.969 1.00 82.56 170 ARG A CA 1
ATOM 1295 C C . ARG A 1 170 ? -16.958 -6.663 15.865 1.00 82.56 170 ARG A C 1
ATOM 1297 O O . ARG A 1 170 ? -16.005 -5.920 16.133 1.00 82.56 170 ARG A O 1
ATOM 1304 N N . LEU A 1 171 ? -17.038 -7.915 16.315 1.00 86.69 171 LEU A N 1
ATOM 1305 C CA . LEU A 1 171 ? -15.913 -8.641 16.895 1.00 86.69 171 LEU A CA 1
ATOM 1306 C C . LEU A 1 171 ? -15.092 -9.340 15.806 1.00 86.69 171 LEU A C 1
ATOM 1308 O O . LEU A 1 171 ? -15.631 -9.893 14.856 1.00 86.69 171 LEU A O 1
ATOM 1312 N N . LEU A 1 172 ? -13.769 -9.283 15.955 1.00 87.38 172 LEU A N 1
ATOM 1313 C CA . LEU A 1 172 ? -12.823 -10.015 15.112 1.00 87.38 172 LEU A CA 1
ATOM 1314 C C . LEU A 1 172 ? -12.783 -11.482 15.532 1.00 87.38 172 LEU A C 1
ATOM 1316 O O . LEU A 1 172 ? -12.666 -11.760 16.726 1.00 87.38 172 LEU A O 1
ATOM 1320 N N . ASP A 1 173 ? -12.788 -12.399 14.571 1.00 83.94 173 ASP A N 1
ATOM 1321 C CA . ASP A 1 173 ? -12.516 -13.805 14.855 1.00 83.94 173 ASP A CA 1
ATOM 1322 C C . ASP A 1 173 ? -11.004 -13.987 15.102 1.00 83.94 173 ASP A C 1
ATOM 1324 O O . ASP A 1 173 ? -10.189 -13.613 14.247 1.00 83.94 173 ASP A O 1
ATOM 1328 N N . PRO A 1 174 ? -10.567 -14.440 16.291 1.00 79.19 174 PRO A N 1
ATOM 1329 C CA . PRO A 1 174 ? -9.161 -14.717 16.524 1.00 79.19 174 PRO A CA 1
ATOM 1330 C C . PRO A 1 174 ? -8.715 -15.899 15.662 1.00 79.19 174 PRO A C 1
ATOM 1332 O O . PRO A 1 174 ? -9.400 -16.914 15.574 1.00 79.19 174 PRO A O 1
ATOM 1335 N N . ALA A 1 175 ? -7.519 -15.795 15.077 1.00 79.00 175 ALA A N 1
ATOM 1336 C CA . ALA A 1 175 ? -6.903 -16.937 14.414 1.00 79.00 175 ALA A CA 1
ATOM 1337 C C . ALA A 1 175 ? -6.877 -18.138 15.382 1.00 79.00 175 ALA A C 1
ATOM 1339 O O . ALA A 1 175 ? -6.552 -17.937 16.560 1.00 79.00 175 ALA A O 1
ATOM 1340 N N . PRO A 1 176 ? -7.194 -19.364 14.922 1.00 69.88 176 PRO A N 1
ATOM 1341 C CA . PRO A 1 176 ? -7.128 -20.543 15.772 1.00 69.88 176 PRO A CA 1
ATOM 1342 C C . PRO A 1 176 ? -5.735 -20.627 16.392 1.00 69.88 176 PRO A C 1
ATOM 1344 O O . PRO A 1 176 ? -4.741 -20.717 15.667 1.00 69.88 176 PRO A O 1
ATOM 1347 N N . GLU A 1 177 ? -5.635 -20.568 17.723 1.00 61.03 177 GLU A N 1
ATOM 1348 C CA . GLU A 1 177 ? -4.352 -20.849 18.359 1.00 61.03 177 GLU A CA 1
ATOM 1349 C C . GLU A 1 177 ? -3.930 -22.264 17.940 1.00 61.03 177 GLU A C 1
ATOM 1351 O O . GLU A 1 177 ? -4.746 -23.190 18.033 1.00 61.03 177 GLU A O 1
ATOM 1356 N N . PRO A 1 178 ? -2.676 -22.476 17.494 1.00 57.28 178 PRO A N 1
ATOM 1357 C CA . PRO A 1 178 ? -2.150 -23.820 17.368 1.00 57.28 178 PRO A CA 1
ATOM 1358 C C . PRO A 1 178 ? -2.228 -24.412 18.766 1.00 57.28 178 PRO A C 1
ATOM 1360 O O . PRO A 1 178 ? -1.507 -23.987 19.669 1.00 57.28 178 PRO A O 1
ATOM 1363 N N . SER A 1 179 ? -3.149 -25.343 18.980 1.00 57.53 179 SER A N 1
ATOM 1364 C CA . SER A 1 179 ? -3.314 -25.984 20.270 1.00 57.53 179 SER A CA 1
ATOM 1365 C C . SER A 1 179 ? -2.055 -26.804 20.554 1.00 5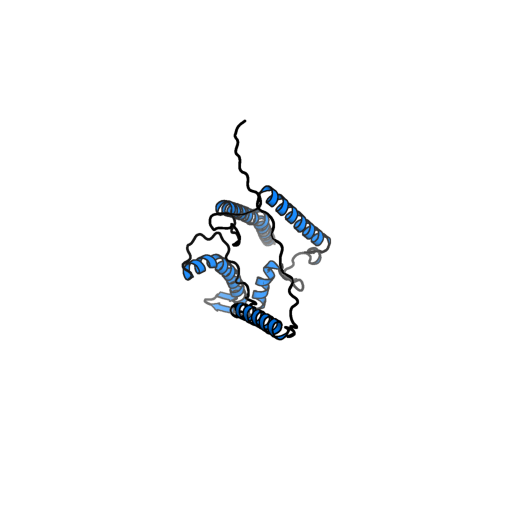7.53 179 SER A C 1
ATOM 1367 O O . SER A 1 179 ? -2.021 -28.001 20.272 1.00 57.53 179 SER A O 1
ATOM 1369 N N . ILE A 1 180 ? -1.009 -26.209 21.143 1.00 59.44 180 ILE A N 1
ATOM 1370 C CA . ILE A 1 180 ? 0.118 -26.964 21.721 1.00 59.44 180 ILE A CA 1
ATOM 1371 C C . ILE A 1 180 ? -0.320 -27.537 23.081 1.00 59.44 180 ILE A C 1
ATOM 1373 O O . ILE A 1 180 ? 0.264 -27.369 24.145 1.00 59.44 180 ILE A O 1
ATOM 1377 N N . ARG A 1 181 ? -1.461 -28.222 23.041 1.00 49.94 181 ARG A N 1
ATOM 1378 C CA . ARG A 1 181 ? -2.044 -28.956 24.149 1.00 49.94 181 ARG A CA 1
ATOM 1379 C C . ARG A 1 181 ? -2.633 -30.246 23.601 1.00 49.94 181 ARG A C 1
ATOM 1381 O O . ARG A 1 181 ? -3.840 -30.425 23.517 1.00 49.94 181 ARG A O 1
ATOM 1388 N N . GLY A 1 182 ? -1.734 -31.178 23.305 1.00 51.47 182 GLY A N 1
ATOM 1389 C CA . GLY A 1 182 ? -2.033 -32.608 23.276 1.00 51.47 182 GLY A CA 1
ATOM 1390 C C . GLY A 1 182 ? -2.288 -33.194 24.671 1.00 51.47 182 GLY A C 1
ATOM 1391 O O . GLY A 1 182 ? -2.054 -34.375 24.877 1.00 51.47 182 GLY A O 1
ATOM 1392 N N . GLU A 1 183 ? -2.750 -32.397 25.635 1.00 55.72 183 GLU A N 1
ATOM 1393 C CA . GLU A 1 183 ? -3.162 -32.887 26.946 1.00 55.72 183 GLU A CA 1
ATOM 1394 C C . GLU A 1 183 ? -4.579 -32.403 27.224 1.00 55.72 183 GLU A C 1
ATOM 1396 O O . GLU A 1 183 ? -4.829 -31.278 27.670 1.00 55.72 183 GLU A O 1
ATOM 1401 N N . ARG A 1 184 ? -5.527 -33.288 26.911 1.00 52.31 184 ARG A N 1
ATOM 1402 C CA . ARG A 1 184 ? -6.884 -33.208 27.435 1.00 52.31 184 ARG A CA 1
ATOM 1403 C C . ARG A 1 184 ? -6.814 -33.095 28.976 1.00 52.31 184 ARG A C 1
ATOM 1405 O O . ARG A 1 184 ? -6.016 -33.794 29.601 1.00 52.31 184 ARG A O 1
ATOM 1412 N N . PRO A 1 185 ? -7.629 -32.244 29.624 1.00 53.56 185 PRO A N 1
ATOM 1413 C CA . PRO A 1 185 ? -7.648 -32.106 31.086 1.00 53.56 185 PRO A CA 1
ATOM 1414 C C . PRO A 1 185 ? -8.283 -33.288 31.842 1.00 53.56 185 PRO A C 1
ATOM 1416 O O . PRO A 1 185 ? -8.555 -33.169 33.035 1.00 53.56 185 PRO A O 1
ATOM 1419 N N . ASP A 1 186 ? -8.546 -34.413 31.183 1.00 53.69 186 ASP A N 1
ATOM 1420 C CA . ASP A 1 186 ? -9.241 -35.574 31.745 1.00 53.69 186 ASP A CA 1
ATOM 1421 C C . ASP A 1 186 ? -8.369 -36.407 32.705 1.00 53.69 186 ASP A C 1
ATOM 1423 O O . ASP A 1 186 ? -8.905 -37.159 33.513 1.00 53.69 186 ASP A O 1
ATOM 1427 N N . HIS A 1 187 ? -7.045 -36.207 32.730 1.00 53.56 187 HIS A 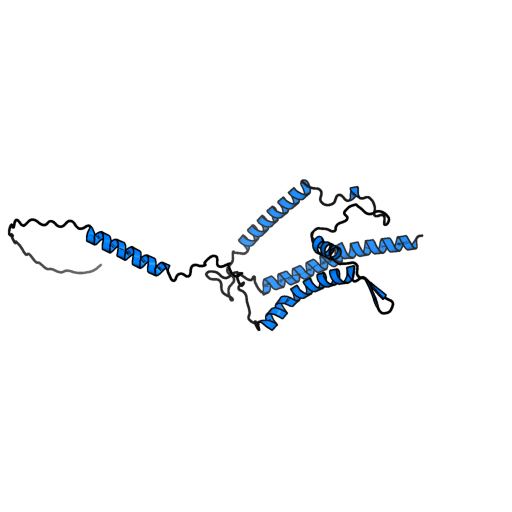N 1
ATOM 1428 C CA . HIS A 1 187 ? -6.148 -36.930 33.647 1.00 53.56 187 HIS A CA 1
ATOM 1429 C C . HIS A 1 187 ? -5.562 -36.114 34.813 1.00 53.56 187 HIS A C 1
ATOM 1431 O O . HIS A 1 187 ? -4.985 -36.699 35.735 1.00 53.56 187 HIS A O 1
ATOM 1437 N N . GLN A 1 188 ? -5.722 -34.785 34.844 1.00 52.22 188 GLN A N 1
ATOM 1438 C CA . GLN A 1 188 ? -5.186 -33.968 35.948 1.00 52.22 188 GLN A CA 1
ATOM 1439 C C . GLN A 1 188 ? -6.024 -34.119 37.235 1.00 52.22 188 GLN A C 1
ATOM 1441 O O . GLN A 1 188 ? -5.473 -34.093 38.338 1.00 52.22 188 GLN A O 1
ATOM 1446 N N . ALA A 1 189 ? -7.340 -34.323 37.101 1.00 54.16 189 ALA A N 1
ATOM 1447 C CA . ALA A 1 189 ? -8.241 -34.543 38.235 1.00 54.16 189 ALA A CA 1
ATOM 1448 C C . ALA A 1 189 ? -7.980 -35.896 38.927 1.00 54.16 189 ALA A C 1
ATOM 1450 O O . ALA A 1 189 ? -7.928 -35.959 40.157 1.00 54.16 189 ALA A O 1
ATOM 1451 N N . ASP A 1 190 ? -7.696 -36.947 38.152 1.00 56.53 190 ASP A N 1
ATOM 1452 C CA . ASP A 1 190 ? -7.392 -38.280 38.690 1.00 56.53 190 ASP A CA 1
ATOM 1453 C C . ASP A 1 190 ? -6.028 -38.334 39.392 1.00 56.53 190 ASP A C 1
ATOM 1455 O O . ASP A 1 190 ? -5.882 -38.944 40.455 1.00 56.53 190 ASP A O 1
ATOM 1459 N N . ARG A 1 191 ? -5.012 -37.634 38.868 1.00 55.34 191 ARG A N 1
ATOM 1460 C CA . ARG A 1 191 ? -3.679 -37.607 39.496 1.00 55.34 191 ARG A CA 1
ATOM 1461 C C . ARG A 1 191 ? -3.664 -36.861 40.833 1.00 55.34 191 ARG A C 1
ATOM 1463 O O . ARG A 1 191 ? -2.914 -37.250 41.728 1.00 55.34 191 ARG A O 1
ATOM 1470 N N . ALA A 1 192 ? -4.504 -35.838 41.004 1.00 55.94 192 ALA A N 1
ATOM 1471 C CA . ALA A 1 192 ? -4.640 -35.128 42.278 1.00 55.94 192 ALA A CA 1
ATOM 1472 C C . ALA A 1 192 ? -5.304 -36.000 43.365 1.00 55.94 192 ALA A C 1
ATOM 1474 O O . ALA A 1 192 ? -4.858 -35.989 44.516 1.00 55.94 192 ALA A O 1
ATOM 1475 N N . GLY A 1 193 ? -6.307 -36.809 42.997 1.00 57.56 193 GLY A N 1
ATOM 1476 C CA . GLY A 1 193 ? -6.963 -37.761 43.902 1.00 57.56 193 GLY A CA 1
ATOM 1477 C C . GLY A 1 193 ? -6.036 -38.896 44.349 1.00 57.56 193 GLY A C 1
ATOM 1478 O O . GLY A 1 193 ? -5.913 -39.168 45.545 1.00 57.56 193 GLY A O 1
ATOM 1479 N N . VAL A 1 194 ? -5.297 -39.496 43.410 1.00 60.91 194 VAL A N 1
ATOM 1480 C CA . VAL A 1 194 ? -4.365 -40.605 43.694 1.00 60.91 194 VAL A CA 1
ATOM 1481 C C . VAL A 1 194 ? -3.175 -40.155 44.556 1.00 60.91 194 VAL A C 1
ATOM 1483 O O . VAL A 1 194 ? -2.717 -40.896 45.432 1.00 60.91 194 VAL A O 1
ATOM 1486 N N . GLN A 1 195 ? -2.683 -38.925 44.367 1.00 59.66 195 GLN A N 1
ATOM 1487 C CA . GLN A 1 195 ? -1.586 -38.379 45.174 1.00 59.66 195 GLN A CA 1
ATOM 1488 C C . GLN A 1 195 ? -2.031 -38.058 46.614 1.00 59.66 195 GLN A C 1
ATOM 1490 O O . GLN A 1 195 ? -1.278 -38.310 47.560 1.00 59.66 195 GLN A O 1
ATOM 1495 N N . GLY A 1 196 ? -3.259 -37.557 46.799 1.00 61.16 196 GLY A N 1
ATOM 1496 C CA . GLY A 1 196 ? -3.843 -37.309 48.121 1.00 61.16 196 GLY A CA 1
ATOM 1497 C C . GLY A 1 196 ? -4.057 -38.592 48.931 1.00 61.16 196 GLY A C 1
ATOM 1498 O O . GLY A 1 196 ? -3.778 -38.625 50.135 1.00 61.16 196 GLY A O 1
ATOM 1499 N N . ASP A 1 197 ? -4.470 -39.671 48.264 1.00 63.03 197 ASP A N 1
ATOM 1500 C CA . ASP A 1 197 ? -4.738 -40.955 48.915 1.00 63.03 197 ASP A CA 1
ATOM 1501 C C . ASP A 1 197 ? -3.446 -41.704 49.300 1.00 63.03 197 ASP A C 1
ATOM 1503 O O . ASP A 1 197 ? -3.324 -42.251 50.403 1.00 63.03 197 ASP A O 1
ATOM 1507 N N . ARG A 1 198 ? -2.388 -41.602 48.478 1.00 60.66 198 ARG A N 1
ATOM 1508 C CA . ARG A 1 198 ? -1.044 -42.093 48.848 1.00 60.66 198 ARG A CA 1
ATOM 1509 C C . ARG A 1 198 ? -0.480 -41.400 50.087 1.00 60.66 198 ARG A C 1
ATOM 1511 O O . ARG A 1 198 ? 0.118 -42.066 50.935 1.00 60.66 198 ARG A O 1
ATOM 1518 N N . GLN A 1 199 ? -0.679 -40.088 50.233 1.00 57.59 199 GLN A N 1
ATOM 1519 C CA . GLN A 1 199 ? -0.202 -39.364 51.416 1.00 57.59 199 GLN A CA 1
ATOM 1520 C C . GLN A 1 199 ? -0.997 -39.704 52.682 1.00 57.59 199 GLN A C 1
ATOM 1522 O O . GLN A 1 199 ? -0.403 -39.834 53.757 1.00 57.59 199 GLN A O 1
ATOM 1527 N N . ARG A 1 200 ? -2.315 -39.919 52.572 1.00 57.84 200 ARG A N 1
ATOM 1528 C CA . ARG A 1 200 ? -3.142 -40.423 53.684 1.00 57.84 200 ARG A CA 1
ATOM 1529 C C . ARG A 1 200 ? -2.693 -41.806 54.143 1.00 57.84 200 ARG A C 1
ATOM 1531 O O . ARG A 1 200 ? -2.541 -42.027 55.345 1.00 57.84 200 ARG A O 1
ATOM 1538 N N . THR A 1 201 ? -2.416 -42.695 53.194 1.00 58.91 201 THR A N 1
ATOM 1539 C CA . THR A 1 201 ? -2.009 -44.076 53.476 1.00 58.91 201 THR A CA 1
ATOM 1540 C C . THR A 1 201 ? -0.615 -44.134 54.115 1.00 58.91 201 THR A C 1
ATOM 1542 O O . THR A 1 201 ? -0.427 -44.816 55.123 1.00 58.91 201 THR A O 1
ATOM 1545 N N . GLN A 1 202 ? 0.348 -43.326 53.646 1.00 59.72 202 GLN A N 1
ATOM 1546 C CA . GLN A 1 202 ? 1.664 -43.211 54.298 1.00 59.72 202 GLN A CA 1
ATOM 1547 C C . GLN A 1 202 ? 1.593 -42.616 55.713 1.00 59.72 202 GLN A C 1
ATOM 1549 O O . GLN A 1 202 ? 2.332 -43.053 56.600 1.00 59.72 202 GLN A O 1
ATOM 1554 N N . LYS A 1 203 ? 0.698 -41.649 55.967 1.00 56.09 203 LYS A N 1
ATOM 1555 C CA . LYS A 1 203 ? 0.510 -41.078 57.314 1.00 56.09 203 LYS A CA 1
ATOM 1556 C C . LYS A 1 203 ? -0.072 -42.080 58.312 1.00 56.09 203 LYS A C 1
ATOM 1558 O O . LYS A 1 203 ? 0.185 -41.948 59.509 1.00 56.09 203 LYS A O 1
ATOM 1563 N N . LEU A 1 204 ? -0.844 -43.060 57.843 1.00 58.19 204 LEU A N 1
ATOM 1564 C CA . LEU A 1 204 ? -1.446 -44.085 58.697 1.00 58.19 204 LEU A CA 1
ATOM 1565 C C . LEU A 1 204 ? -0.427 -45.160 59.111 1.00 58.19 204 LEU A C 1
ATOM 1567 O O . LEU A 1 204 ? -0.432 -45.593 60.260 1.00 58.19 204 LEU A O 1
ATOM 1571 N N . ILE A 1 205 ? 0.494 -45.519 58.211 1.00 59.06 205 ILE A N 1
ATOM 1572 C CA . ILE A 1 205 ? 1.541 -46.531 58.447 1.00 59.06 205 ILE A CA 1
ATOM 1573 C C . ILE A 1 205 ? 2.627 -46.025 59.419 1.00 59.06 205 ILE A C 1
ATOM 1575 O O . ILE A 1 205 ? 3.269 -46.816 60.103 1.00 59.06 205 ILE A O 1
ATOM 1579 N N . ARG A 1 206 ? 2.808 -44.704 59.552 1.00 55.88 206 ARG A N 1
ATOM 1580 C CA . ARG A 1 206 ? 3.819 -44.082 60.431 1.00 55.88 206 ARG A CA 1
ATOM 1581 C C . ARG A 1 206 ? 3.373 -43.807 61.877 1.00 55.88 206 ARG A C 1
ATOM 1583 O O . ARG A 1 206 ? 4.061 -43.064 62.575 1.00 55.88 206 ARG A O 1
ATOM 1590 N N . ARG A 1 207 ? 2.254 -44.360 62.366 1.00 48.38 207 ARG A N 1
ATOM 1591 C CA . ARG A 1 207 ? 1.869 -44.178 63.782 1.00 48.38 207 ARG A CA 1
ATOM 1592 C C . ARG A 1 207 ? 2.634 -45.149 64.700 1.00 48.38 207 ARG A C 1
ATOM 1594 O O . ARG A 1 207 ? 2.443 -46.356 64.569 1.00 48.38 207 ARG A O 1
ATOM 1601 N N . PRO A 1 208 ? 3.451 -44.661 65.654 1.00 48.91 208 PRO A N 1
ATOM 1602 C CA . PRO A 1 208 ? 4.085 -45.519 66.646 1.00 48.91 208 PRO A CA 1
ATOM 1603 C C . PRO A 1 208 ? 3.028 -46.078 67.605 1.00 48.91 208 PRO A C 1
ATOM 1605 O O . PRO A 1 208 ? 2.205 -45.349 68.161 1.00 48.91 208 PRO A O 1
ATOM 1608 N N . ARG A 1 209 ? 3.040 -47.399 67.769 1.00 59.53 209 ARG A N 1
ATOM 1609 C CA . ARG A 1 209 ? 2.168 -48.145 68.674 1.00 59.53 209 ARG A CA 1
ATOM 1610 C C . ARG A 1 209 ? 2.870 -48.291 70.020 1.00 59.53 209 ARG A C 1
ATOM 1612 O O . ARG A 1 209 ? 3.631 -49.232 70.180 1.00 59.53 209 ARG A O 1
ATOM 1619 N N . THR A 1 210 ? 2.578 -47.419 70.982 1.00 47.66 210 THR A N 1
ATOM 1620 C CA . THR A 1 210 ? 2.844 -47.679 72.410 1.00 47.66 210 THR A CA 1
ATOM 1621 C C . THR A 1 210 ? 1.939 -46.827 73.299 1.00 47.66 210 THR A C 1
ATOM 1623 O O . THR A 1 210 ? 2.001 -45.602 73.298 1.00 47.66 210 THR A O 1
ATOM 1626 N N . ALA A 1 211 ? 1.098 -47.508 74.077 1.00 48.97 211 ALA A N 1
ATOM 1627 C CA . ALA A 1 211 ? 0.408 -46.980 75.245 1.00 48.97 211 ALA A CA 1
ATOM 1628 C C . ALA A 1 211 ? 0.869 -47.797 76.463 1.00 48.97 211 ALA A C 1
ATOM 1630 O O . ALA A 1 211 ? 0.904 -49.025 76.393 1.00 48.97 211 ALA A O 1
ATOM 1631 N N . GLY A 1 212 ? 1.207 -47.113 77.557 1.00 37.75 212 GLY A N 1
ATOM 1632 C CA . GLY A 1 212 ? 1.372 -47.666 78.906 1.00 37.75 212 GLY A CA 1
ATOM 1633 C C . GLY A 1 212 ? 0.497 -46.865 79.889 1.00 37.75 212 GLY A C 1
ATOM 1634 O O . GLY A 1 212 ? 0.202 -45.703 79.597 1.00 37.75 212 GLY A O 1
ATOM 1635 N N . PRO A 1 213 ? -0.005 -47.457 80.991 1.00 54.25 213 PRO A N 1
ATOM 1636 C CA . PRO A 1 213 ? -1.275 -47.029 81.571 1.00 54.25 213 PRO A CA 1
ATOM 1637 C C . PRO A 1 213 ? -1.181 -46.008 82.720 1.00 54.25 213 PRO A C 1
ATOM 1639 O O . PRO A 1 213 ? -0.321 -46.077 83.588 1.00 54.25 213 PRO A O 1
ATOM 1642 N N . ALA A 1 214 ? -2.164 -45.102 82.697 1.00 52.09 214 ALA A N 1
ATOM 1643 C CA . ALA A 1 214 ? -2.980 -44.545 83.783 1.00 52.09 214 ALA A CA 1
ATOM 1644 C C . ALA A 1 214 ? -2.404 -44.390 85.210 1.00 52.09 214 ALA A C 1
ATOM 1646 O O . ALA A 1 214 ? -2.253 -45.361 85.946 1.00 52.09 214 ALA A O 1
ATOM 1647 N N . PHE A 1 215 ? -2.370 -43.139 85.691 1.00 41.66 215 PHE A N 1
ATOM 1648 C CA . PHE A 1 215 ? -2.608 -42.831 87.104 1.00 41.66 215 PHE A CA 1
ATOM 1649 C C . PHE A 1 215 ? -3.712 -41.776 87.245 1.00 41.66 215 PHE A C 1
ATOM 1651 O O . PHE A 1 215 ? -3.751 -40.763 86.551 1.00 41.66 215 PHE A O 1
ATOM 1658 N N . ARG A 1 216 ? -4.661 -42.093 88.120 1.00 52.59 216 ARG A N 1
ATOM 1659 C CA . ARG A 1 216 ? -5.972 -41.474 88.309 1.00 52.59 216 ARG A CA 1
ATOM 1660 C C . ARG A 1 216 ? -5.912 -40.621 89.573 1.00 52.59 216 ARG A C 1
ATOM 1662 O O . ARG A 1 216 ? -5.663 -41.176 90.637 1.00 52.59 216 ARG A O 1
ATOM 1669 N N . GLN A 1 217 ? -6.240 -39.333 89.502 1.00 48.97 217 GLN A N 1
ATOM 1670 C CA . GLN A 1 217 ? -6.677 -38.586 90.686 1.00 48.97 217 GLN A CA 1
ATOM 1671 C C . GLN A 1 217 ? -7.973 -37.818 90.411 1.00 48.97 217 GLN A C 1
ATOM 1673 O O . GLN A 1 217 ? -8.218 -37.302 89.325 1.00 48.97 217 GLN A O 1
ATOM 1678 N N . ARG A 1 218 ? -8.849 -37.907 91.412 1.00 41.53 218 ARG A N 1
ATOM 1679 C CA . ARG A 1 218 ? -10.280 -37.586 91.443 1.00 41.53 218 ARG A CA 1
ATOM 1680 C C . ARG A 1 218 ? -10.528 -36.127 91.899 1.00 41.53 218 ARG A C 1
ATOM 1682 O O . ARG A 1 218 ? -9.583 -35.454 92.292 1.00 41.53 218 ARG A O 1
ATOM 1689 N N . PRO A 1 219 ? -11.782 -35.634 91.827 1.00 56.75 219 PRO A N 1
ATOM 1690 C CA . PRO A 1 219 ? -12.114 -34.229 91.583 1.00 56.75 219 PRO A CA 1
ATOM 1691 C C . PRO A 1 219 ? -12.459 -33.440 92.855 1.00 56.75 219 PRO A C 1
ATOM 1693 O O . PRO A 1 219 ? -12.796 -34.022 93.885 1.00 56.75 219 PRO A O 1
ATOM 1696 N N . ARG A 1 220 ? -12.507 -32.106 92.747 1.00 44.66 220 ARG A N 1
ATOM 1697 C CA . ARG A 1 220 ? -13.247 -31.248 93.684 1.00 44.66 220 ARG A CA 1
ATOM 1698 C C . ARG A 1 220 ? -14.072 -30.200 92.939 1.00 44.66 220 ARG A C 1
ATOM 1700 O O . ARG A 1 220 ? -13.546 -29.339 92.247 1.00 44.66 220 ARG A O 1
ATOM 1707 N N . SER A 1 221 ? -15.383 -30.331 93.101 1.00 50.88 221 SER A N 1
ATOM 1708 C CA . SER A 1 221 ? -16.448 -29.400 92.737 1.00 50.88 221 SER A CA 1
ATOM 1709 C C . SER A 1 221 ? -16.573 -28.274 93.766 1.00 50.88 221 SER A C 1
ATOM 1711 O O . SER A 1 221 ? -16.544 -28.589 94.950 1.00 50.88 221 SER A O 1
ATOM 1713 N N . LEU A 1 222 ? -16.798 -27.028 93.331 1.00 52.34 222 LEU A N 1
ATOM 1714 C CA . LEU A 1 222 ? -17.459 -25.902 94.037 1.00 52.34 222 LEU A CA 1
ATOM 1715 C C . LEU A 1 222 ? -17.249 -24.648 93.160 1.00 52.34 222 LEU A C 1
ATOM 1717 O O . LEU A 1 222 ? -16.139 -24.418 92.713 1.00 52.34 222 LEU A O 1
ATOM 1721 N N . GLY A 1 223 ? -18.205 -23.789 92.828 1.00 44.81 223 GLY A N 1
ATOM 1722 C CA . GLY A 1 223 ? -19.604 -23.679 93.187 1.00 44.81 223 GLY A CA 1
ATOM 1723 C C . GLY A 1 223 ? -20.307 -22.748 92.190 1.00 44.81 223 GLY A C 1
ATOM 1724 O O . GLY A 1 223 ? -19.698 -22.009 91.421 1.00 44.81 223 GLY A O 1
ATOM 1725 N N . ARG A 1 224 ? -21.628 -22.854 92.204 1.00 50.22 224 ARG A N 1
ATOM 1726 C CA . ARG A 1 224 ? -22.614 -22.143 91.397 1.00 50.22 224 ARG A CA 1
ATOM 1727 C C . ARG A 1 224 ? -22.989 -20.841 92.102 1.00 50.22 224 ARG A C 1
ATOM 1729 O O . ARG A 1 224 ? -23.446 -20.928 93.234 1.00 50.22 224 ARG A O 1
ATOM 1736 N N . VAL A 1 225 ? -22.944 -19.686 91.432 1.00 55.94 225 VAL A N 1
ATOM 1737 C CA . VAL A 1 225 ? -23.769 -18.520 91.810 1.00 55.94 225 VAL A CA 1
ATOM 1738 C C . VAL A 1 225 ? -24.284 -17.810 90.556 1.00 55.94 225 VAL A C 1
ATOM 1740 O O . VAL A 1 225 ? -23.545 -17.518 89.624 1.00 55.94 225 VAL A O 1
ATOM 1743 N N . ARG A 1 226 ? -25.598 -17.579 90.559 1.00 51.16 226 ARG A N 1
ATOM 1744 C CA . ARG A 1 226 ? -26.464 -16.988 89.532 1.00 51.16 226 ARG A CA 1
ATOM 1745 C C . ARG A 1 226 ? -27.151 -15.773 90.165 1.00 51.16 226 ARG A C 1
ATOM 1747 O O . ARG A 1 226 ? -27.736 -15.962 91.223 1.00 51.16 226 ARG A O 1
ATOM 1754 N N . ARG A 1 227 ? -27.146 -14.602 89.513 1.00 50.94 227 ARG A N 1
ATOM 1755 C CA . ARG A 1 227 ? -28.052 -13.424 89.677 1.00 50.94 227 ARG A CA 1
ATOM 1756 C C . ARG A 1 227 ? -27.809 -12.531 88.441 1.00 50.94 227 ARG A C 1
ATOM 1758 O O . ARG A 1 227 ? -26.653 -12.245 88.178 1.00 50.94 227 ARG A O 1
ATOM 1765 N N . SER A 1 228 ? -28.712 -12.291 87.482 1.00 43.59 228 SER A N 1
ATOM 1766 C CA . SER A 1 228 ? -30.065 -11.683 87.429 1.00 43.59 228 SER A CA 1
ATOM 1767 C C . SER A 1 228 ? -30.123 -10.162 87.664 1.00 43.59 228 SER A C 1
ATOM 1769 O O . SER A 1 228 ? -29.767 -9.723 88.753 1.00 43.59 228 SER A O 1
ATOM 1771 N N . GLY A 1 229 ? -30.712 -9.421 86.709 1.00 43.91 229 GLY A N 1
ATOM 1772 C CA . GLY A 1 229 ? -31.227 -8.038 86.853 1.00 43.91 229 GLY A CA 1
ATOM 1773 C C . GLY A 1 229 ? -30.632 -7.066 85.819 1.00 43.91 229 GLY A C 1
ATOM 1774 O O . GLY A 1 229 ? -29.452 -6.776 85.921 1.00 43.91 229 GLY A O 1
ATOM 1775 N N . ILE A 1 230 ? -31.285 -6.728 84.694 1.00 46.97 230 ILE A N 1
ATOM 1776 C CA . ILE A 1 230 ? -32.411 -5.777 84.471 1.00 46.97 230 ILE A CA 1
ATOM 1777 C C . ILE A 1 230 ? -31.980 -4.292 84.477 1.00 46.97 230 ILE A C 1
ATOM 1779 O O . ILE A 1 230 ? -31.496 -3.804 85.490 1.00 46.97 230 ILE A O 1
ATOM 1783 N N . GLY A 1 231 ? -32.307 -3.565 83.391 1.00 44.03 231 GLY A N 1
ATOM 1784 C CA . GLY A 1 231 ? -32.546 -2.104 83.389 1.00 44.03 231 GLY A CA 1
ATOM 1785 C C . GLY A 1 231 ? -32.002 -1.336 82.169 1.00 44.03 231 GLY A C 1
ATOM 1786 O O . GLY A 1 231 ? -30.807 -1.110 82.099 1.00 44.03 231 GLY A O 1
ATOM 1787 N N . ARG A 1 232 ? -32.856 -1.029 81.169 1.00 47.91 232 ARG A N 1
ATOM 1788 C CA . ARG A 1 232 ? -33.330 0.325 80.732 1.00 47.91 232 ARG A CA 1
ATOM 1789 C C . ARG A 1 232 ? -32.262 1.265 80.130 1.00 47.91 232 ARG A C 1
ATOM 1791 O O . ARG A 1 232 ? -31.313 1.624 80.799 1.00 47.91 232 ARG A O 1
ATOM 1798 N N . GLN A 1 233 ? -32.321 1.562 78.827 1.00 46.78 233 GLN A N 1
ATOM 1799 C CA . GLN A 1 233 ? -33.116 2.594 78.111 1.00 46.78 233 GLN A CA 1
ATOM 1800 C C . GLN A 1 233 ? -32.514 4.019 78.096 1.00 46.78 233 GLN A C 1
ATOM 1802 O O . GLN A 1 233 ? -32.338 4.629 79.141 1.00 46.78 233 GLN A O 1
ATOM 1807 N N . ALA A 1 234 ? -32.390 4.528 76.860 1.00 45.03 234 ALA A N 1
ATOM 1808 C CA . ALA A 1 234 ? -32.623 5.898 76.381 1.00 45.03 234 ALA A CA 1
ATOM 1809 C C . ALA A 1 234 ? -31.704 7.052 76.838 1.00 45.03 234 ALA A C 1
ATOM 1811 O O . ALA A 1 234 ? -31.888 7.621 77.911 1.00 45.03 234 ALA A O 1
ATOM 1812 N N . ARG A 1 235 ? -30.865 7.533 75.912 1.00 47.88 235 ARG A N 1
ATOM 1813 C CA . ARG A 1 235 ? -31.035 8.830 75.228 1.00 47.88 235 ARG A CA 1
ATOM 1814 C C . ARG A 1 235 ? -30.135 8.919 74.002 1.00 47.88 235 ARG A C 1
ATOM 1816 O O . ARG A 1 235 ? -29.091 8.236 74.011 1.00 47.88 235 ARG A O 1
#

Foldseek 3Di:
DVVVVVVVVVVVVVVCCCVVPVVVVVVVVVVVVVVVVCVVLPAFAADDPPDDLVDDDDDDPVVVVVVVVVVVVVVVVVVVVCVVVDDDPPPVVVPDDDPVDDDDPPDDPPVCNQLVVLLVPDPQDWDQDPNDIDRCSNVVSVCVVVVVVVCVVCVVVVCCVVVVDPDRHRHDDDDPDPPPPPDDPPCVVVVVVVVVVVVVVVVVVPDDDDDDDDDDDDDDDDDDDDDDDDDDDDD

InterPro domains:
  IPR005797 Cytochrome b/b6, N-terminal domain [PF13631] (14-96)
  IPR027387 Cytochrome b/b6-like domain superfamily [G3DSA:1.20.810.10] (8-175)
  IPR036150 Cytochrome b/b6, C-terminal domain superfamily [SSF81648] (37-159)